Protein AF-A0A847I522-F1 (afdb_monomer)

Solvent-accessible surface area (backbone atoms only — not comparable to full-atom values): 12426 Å² total; per-residue (Å²): 140,63,72,70,60,58,54,66,66,53,46,61,60,52,52,52,51,50,48,51,52,51,49,50,51,49,51,54,49,50,62,72,63,48,78,78,74,73,73,55,70,65,57,54,51,41,52,52,43,41,48,53,54,39,49,51,43,52,59,44,7,76,75,46,86,14,32,59,69,88,35,74,63,43,40,29,43,70,70,70,37,66,42,71,66,35,31,52,77,90,51,71,62,50,41,77,72,26,76,43,61,97,47,20,39,44,58,38,57,72,44,58,58,73,60,19,47,53,35,37,52,49,39,36,69,66,51,62,82,52,48,37,28,43,40,53,65,21,32,30,40,43,38,55,95,44,45,42,75,76,43,61,49,80,44,56,36,31,31,41,38,59,49,51,92,61,44,69,82,78,58,63,32,37,37,20,23,45,66,69,50,75,48,78,35,51,62,87,40,54,69,58,54,46,53,55,48,32,52,56,26,51,79,67,75,39,78,71,76,74,67,63,68,72,44,34,73,95,44,50,39,58,50,80,131

Secondary structure (DSSP, 8-state):
--HHHHHHHHHHHHHHHHHHHHHHHHHHHHHHHS------HHHHHHHHHHHHHHHHHHHHHHHTTTPPPSSTTHHHHTTSS-GGGGS-TT-S--GGGSEETTEEHHHHHTS-HHHHHHHHHHHHHTSPTTEEEEEETTEEE--TT--TTTS-TT-EEEEE---TTTS-S-SPEEEEETTS-EEEE-TT-HHHHHHHHHHHHHHTTPPPP--GGG--SSS-EE---

Sequence (225 aa):
HGGRAALAVVLPPLLALSGLVGGYVYLFVAVLRAPSTAASPIFVARQVQTATVLHAVLDYAARHTGQGPLHASELVASGRLPAGHFALSKSATSTAAVPVSGTTLDALEALPYEEAQAVVAAAAAALPEGTVAHRVGDFVFVYHGADISAAAGGIWVVVAAPDALADPASQALFAGHADGSITRIDPGGLAAALTEQNALRAESGLPPLSDPTTVTHERPAVCLP

Mean predicted aligned error: 10.03 Å

Structure (mmCIF, N/CA/C/O backbone):
data_AF-A0A847I522-F1
#
_entry.id   AF-A0A847I522-F1
#
loop_
_atom_site.group_PDB
_atom_site.id
_atom_site.type_symbol
_atom_site.label_atom_id
_atom_site.label_alt_id
_atom_site.label_comp_id
_atom_site.label_asym_id
_atom_site.label_entity_id
_atom_site.label_seq_id
_atom_site.pdbx_PDB_ins_code
_atom_site.Cartn_x
_atom_site.Cartn_y
_atom_site.Cartn_z
_atom_site.occupancy
_atom_site.B_iso_or_equiv
_atom_site.auth_seq_id
_atom_site.auth_comp_id
_atom_site.auth_asym_id
_atom_site.auth_atom_id
_atom_site.pdbx_PDB_model_num
ATOM 1 N N . HIS A 1 1 ? 67.534 -26.266 -39.762 1.00 50.97 1 HIS A N 1
ATOM 2 C CA . HIS A 1 1 ? 66.781 -24.990 -39.745 1.00 50.97 1 HIS A CA 1
ATOM 3 C C . HIS A 1 1 ? 65.334 -25.121 -39.213 1.00 50.97 1 HIS A C 1
ATOM 5 O O . HIS A 1 1 ? 64.468 -24.389 -39.665 1.00 50.97 1 HIS A O 1
ATOM 11 N N . GLY A 1 2 ? 65.045 -25.989 -38.224 1.00 51.56 2 GLY A N 1
ATOM 12 C CA . GLY A 1 2 ? 63.662 -26.242 -37.755 1.00 51.56 2 GLY A CA 1
ATOM 13 C C . GLY A 1 2 ? 63.223 -25.521 -36.466 1.00 51.56 2 GLY A C 1
ATOM 14 O O . GLY A 1 2 ? 62.033 -25.324 -36.253 1.00 51.56 2 GLY A O 1
ATOM 15 N N . GLY A 1 3 ? 64.157 -25.074 -35.616 1.00 45.00 3 GLY A N 1
ATOM 16 C CA . GLY A 1 3 ? 63.824 -24.529 -34.286 1.00 45.00 3 GLY A CA 1
ATOM 17 C C . GLY A 1 3 ? 63.193 -23.129 -34.281 1.00 45.00 3 GLY A C 1
ATOM 18 O O . GLY A 1 3 ? 62.435 -22.802 -33.376 1.00 45.00 3 GLY A O 1
ATOM 19 N N . ARG A 1 4 ? 63.451 -22.305 -35.309 1.00 49.50 4 ARG A N 1
ATOM 20 C CA . ARG A 1 4 ? 62.888 -20.940 -35.412 1.00 49.50 4 ARG A CA 1
ATOM 21 C C . ARG A 1 4 ? 61.440 -20.936 -35.916 1.00 49.50 4 ARG A C 1
ATOM 23 O O . ARG A 1 4 ? 60.685 -20.042 -35.558 1.00 49.50 4 ARG A O 1
ATOM 30 N N . ALA A 1 5 ? 61.050 -21.946 -36.697 1.00 49.06 5 ALA A N 1
ATOM 31 C CA . ALA A 1 5 ? 59.684 -22.096 -37.200 1.00 49.06 5 ALA A CA 1
ATOM 32 C C . ALA A 1 5 ? 58.729 -22.633 -36.119 1.00 49.06 5 ALA A C 1
ATOM 34 O O . ALA A 1 5 ? 57.609 -22.150 -36.002 1.00 49.06 5 ALA A O 1
ATOM 35 N N . ALA A 1 6 ? 59.189 -23.558 -35.266 1.00 51.16 6 ALA A N 1
ATOM 36 C CA . ALA A 1 6 ? 58.387 -24.080 -34.154 1.00 51.16 6 ALA A CA 1
ATOM 37 C C . ALA A 1 6 ? 58.061 -23.004 -33.098 1.00 51.16 6 ALA A C 1
ATOM 39 O O . ALA A 1 6 ? 56.949 -22.953 -32.578 1.00 51.16 6 ALA A O 1
ATOM 40 N N . LEU A 1 7 ? 59.004 -22.095 -32.826 1.00 48.84 7 LEU A N 1
ATOM 41 C CA . LEU A 1 7 ? 58.827 -21.021 -31.844 1.00 48.84 7 LEU A CA 1
ATOM 42 C C . LEU A 1 7 ? 57.826 -19.952 -32.317 1.00 48.84 7 LEU A C 1
ATOM 44 O O . LEU A 1 7 ? 57.078 -19.425 -31.504 1.00 48.84 7 LEU A O 1
ATOM 48 N N . ALA A 1 8 ? 57.750 -19.683 -33.626 1.00 53.50 8 ALA A N 1
ATOM 49 C CA . ALA A 1 8 ? 56.821 -18.706 -34.204 1.00 53.50 8 ALA A CA 1
ATOM 50 C C . ALA A 1 8 ? 55.355 -19.182 -34.234 1.00 53.50 8 ALA A C 1
ATOM 52 O O . ALA A 1 8 ? 54.450 -18.353 -34.250 1.00 53.50 8 ALA A O 1
ATOM 53 N N . VAL A 1 9 ? 55.113 -20.497 -34.221 1.00 56.31 9 VAL A N 1
ATOM 54 C CA . VAL A 1 9 ? 53.758 -21.081 -34.267 1.00 56.31 9 VAL A CA 1
ATOM 55 C C . VAL A 1 9 ? 53.156 -21.246 -32.868 1.00 56.31 9 VAL A C 1
ATOM 57 O O . VAL A 1 9 ? 51.944 -21.147 -32.704 1.00 56.31 9 VAL A O 1
ATOM 60 N N . VAL A 1 10 ? 53.989 -21.447 -31.842 1.00 53.34 10 VAL A N 1
ATOM 61 C CA . VAL A 1 10 ? 53.535 -21.698 -30.461 1.00 53.34 10 VAL A CA 1
ATOM 62 C C . VAL A 1 10 ? 53.406 -20.408 -29.637 1.00 53.34 10 VAL A C 1
ATOM 64 O O . VAL A 1 10 ? 52.579 -20.337 -28.727 1.00 53.34 10 VAL A O 1
ATOM 67 N N . LEU A 1 11 ? 54.162 -19.355 -29.970 1.00 53.19 11 LEU A N 1
ATOM 68 C CA . LEU A 1 11 ? 54.114 -18.077 -29.245 1.00 53.19 11 LEU A CA 1
ATOM 69 C C . LEU A 1 11 ? 52.754 -17.354 -29.340 1.00 53.19 11 LEU A C 1
ATOM 71 O O . LEU A 1 11 ? 52.250 -16.930 -28.300 1.00 53.19 11 LEU A O 1
ATOM 75 N N . PRO A 1 12 ? 52.125 -17.220 -30.529 1.00 57.12 12 PRO A N 1
ATOM 76 C CA . PRO A 1 12 ? 50.842 -16.530 -30.655 1.00 57.12 12 PRO A CA 1
ATOM 77 C C . PRO A 1 12 ? 49.700 -17.161 -29.832 1.00 57.12 12 PRO A C 1
ATOM 79 O O . PRO A 1 12 ? 49.026 -16.412 -29.121 1.00 57.12 12 PRO A O 1
ATOM 82 N N . PRO A 1 13 ? 49.479 -18.497 -29.833 1.00 56.78 13 PRO A N 1
ATOM 83 C CA . PRO A 1 13 ? 48.418 -19.094 -29.024 1.00 56.78 13 PRO A CA 1
ATOM 84 C C . PRO A 1 13 ? 48.707 -19.029 -27.518 1.00 56.78 13 PRO A C 1
ATOM 86 O O . PRO A 1 13 ? 47.774 -18.825 -26.748 1.00 56.78 13 PRO A O 1
ATOM 89 N N . LEU A 1 14 ? 49.970 -19.121 -27.076 1.00 58.66 14 LEU A N 1
ATOM 90 C CA . LEU A 1 14 ? 50.321 -18.964 -25.655 1.00 58.66 14 LEU A CA 1
ATOM 91 C C . LEU A 1 14 ? 50.100 -17.534 -25.149 1.00 58.66 14 LEU A C 1
ATOM 93 O O . LEU A 1 14 ? 49.617 -17.351 -24.032 1.00 58.66 14 LEU A O 1
ATOM 97 N N . LEU A 1 15 ? 50.406 -16.521 -25.963 1.00 61.34 15 LEU A N 1
ATOM 98 C CA . LEU A 1 15 ? 50.134 -15.121 -25.625 1.00 61.34 15 LEU A CA 1
ATOM 99 C C . LEU A 1 15 ? 48.628 -14.829 -25.604 1.00 61.34 15 LEU A C 1
ATOM 101 O O . LEU A 1 15 ? 48.161 -14.142 -24.699 1.00 61.34 15 LEU A O 1
ATOM 105 N N . ALA A 1 16 ? 47.860 -15.407 -26.532 1.00 60.69 16 ALA A N 1
ATOM 106 C CA . ALA A 1 16 ? 46.402 -15.306 -26.533 1.00 60.69 16 ALA A CA 1
ATOM 107 C C . ALA A 1 16 ? 45.777 -15.968 -25.291 1.00 60.69 16 ALA A C 1
ATOM 109 O O . ALA A 1 16 ? 44.917 -15.367 -24.648 1.00 60.69 16 ALA A O 1
ATOM 110 N N . LEU A 1 17 ? 46.250 -17.159 -24.900 1.00 61.94 17 LEU A N 1
ATOM 111 C CA . LEU A 1 17 ? 45.783 -17.854 -23.695 1.00 61.94 17 LEU A CA 1
ATOM 112 C C . LEU A 1 17 ? 46.140 -17.073 -22.420 1.00 61.94 17 LEU A C 1
ATOM 114 O O . LEU A 1 17 ? 45.309 -16.917 -21.530 1.00 61.94 17 LEU A O 1
ATOM 118 N N . SER A 1 18 ? 47.360 -16.534 -22.356 1.00 63.28 18 SER A N 1
ATOM 119 C CA . SER A 1 18 ? 47.832 -15.714 -21.231 1.00 63.28 18 SER A CA 1
ATOM 120 C C . SER A 1 18 ? 47.050 -14.404 -21.113 1.00 63.28 18 SER A C 1
ATOM 122 O O . SER A 1 18 ? 46.736 -13.975 -20.005 1.00 63.28 18 SER A O 1
ATOM 124 N N . GLY A 1 19 ? 46.684 -13.792 -22.244 1.00 67.00 19 GLY A N 1
ATOM 125 C CA . GLY A 1 19 ? 45.823 -12.611 -22.294 1.00 67.00 19 GLY A CA 1
ATOM 126 C C . GLY A 1 19 ? 44.390 -12.902 -21.845 1.00 67.00 19 GLY A C 1
ATOM 127 O O . GLY A 1 19 ? 43.815 -12.112 -21.102 1.00 67.00 19 GLY A O 1
ATOM 128 N N . LEU A 1 20 ? 43.837 -14.060 -22.216 1.00 68.81 20 LEU A N 1
ATOM 129 C CA . LEU A 1 20 ? 42.515 -14.514 -21.770 1.00 68.81 20 LEU A CA 1
ATOM 130 C C . LEU A 1 20 ? 42.480 -14.776 -20.261 1.00 68.81 20 LEU A C 1
ATOM 132 O O . LEU A 1 20 ? 41.573 -14.309 -19.576 1.00 68.81 20 LEU A O 1
ATOM 136 N N . VAL A 1 21 ? 43.492 -15.465 -19.731 1.00 70.94 21 VAL A N 1
ATOM 137 C CA . VAL A 1 21 ? 43.610 -15.736 -18.291 1.00 70.94 21 VAL A CA 1
ATOM 138 C C . VAL A 1 21 ? 43.865 -14.443 -17.516 1.00 70.94 21 VAL A C 1
ATOM 140 O O . VAL A 1 21 ? 43.201 -14.194 -16.515 1.00 70.94 21 VAL A O 1
ATOM 143 N N . GLY A 1 22 ? 44.769 -13.584 -17.993 1.00 68.88 22 GLY A N 1
ATOM 144 C CA . GLY A 1 22 ? 45.046 -12.285 -17.377 1.00 68.88 22 GLY A CA 1
ATOM 145 C C . GLY A 1 22 ? 43.830 -11.357 -17.388 1.00 68.88 22 GLY A C 1
ATOM 146 O O . GLY A 1 22 ? 43.536 -10.725 -16.377 1.00 68.88 22 GLY A O 1
ATOM 147 N N . GLY A 1 23 ? 43.082 -11.331 -18.494 1.00 69.31 23 GLY A N 1
ATOM 148 C CA . GLY A 1 23 ? 41.830 -10.588 -18.623 1.00 69.31 23 GLY A CA 1
ATOM 149 C C . GLY A 1 23 ? 40.741 -11.116 -17.692 1.00 69.31 23 GLY A C 1
ATOM 150 O O . GLY A 1 23 ? 40.092 -10.326 -17.013 1.00 69.31 23 GLY A O 1
ATOM 151 N N . TYR A 1 24 ? 40.590 -12.438 -17.584 1.00 69.62 24 TYR A N 1
ATOM 152 C CA . TYR A 1 24 ? 39.634 -13.061 -16.666 1.00 69.62 24 TYR A CA 1
ATOM 153 C C . TYR A 1 24 ? 39.983 -12.788 -15.197 1.00 69.62 24 TYR A C 1
ATOM 155 O O . TYR A 1 24 ? 39.115 -12.397 -14.421 1.00 69.62 24 TYR A O 1
ATOM 163 N N . VAL A 1 25 ? 41.259 -12.916 -14.815 1.00 73.19 25 VAL A N 1
ATOM 164 C CA . VAL A 1 25 ? 41.735 -12.598 -13.459 1.00 73.19 25 VAL A CA 1
ATOM 165 C C . VAL A 1 25 ? 41.555 -11.113 -13.153 1.00 73.19 25 VAL A C 1
ATOM 167 O O . VAL A 1 25 ? 41.112 -10.771 -12.060 1.00 73.19 25 VAL A O 1
ATOM 170 N N . TYR A 1 26 ? 41.841 -10.224 -14.106 1.00 74.56 26 TYR A N 1
ATOM 171 C CA . TYR A 1 26 ? 41.609 -8.791 -13.943 1.00 74.56 26 TYR A CA 1
ATOM 172 C C . TYR A 1 26 ? 40.122 -8.475 -13.753 1.00 74.56 26 TYR A C 1
ATOM 174 O O . TYR A 1 26 ? 39.783 -7.743 -12.829 1.00 74.56 26 TYR A O 1
ATOM 182 N N . LEU A 1 27 ? 39.235 -9.060 -14.564 1.00 63.38 27 LEU A N 1
ATOM 183 C CA . LEU A 1 27 ? 37.790 -8.857 -14.455 1.00 63.38 27 LEU A CA 1
ATOM 184 C C . LEU A 1 27 ? 37.254 -9.395 -13.122 1.00 63.38 27 LEU A C 1
ATOM 186 O O . LEU A 1 27 ? 36.491 -8.720 -12.439 1.00 63.38 27 LEU A O 1
ATOM 190 N N . PHE A 1 28 ? 37.721 -10.571 -12.704 1.00 69.88 28 PHE A N 1
ATOM 191 C CA . PHE A 1 28 ? 37.368 -11.184 -11.426 1.00 69.88 28 PHE A CA 1
ATOM 192 C C . PHE A 1 28 ? 37.842 -10.341 -10.231 1.00 69.88 28 PHE A C 1
ATOM 194 O O . PHE A 1 28 ? 37.080 -10.079 -9.302 1.00 69.88 28 PHE A O 1
ATOM 201 N N . VAL A 1 29 ? 39.079 -9.838 -10.272 1.00 67.19 29 VAL A N 1
ATOM 202 C CA . VAL A 1 29 ? 39.619 -8.937 -9.245 1.00 67.19 29 VAL A CA 1
ATOM 203 C C . VAL A 1 29 ? 38.924 -7.573 -9.275 1.00 67.19 29 VAL A C 1
ATOM 205 O O . VAL A 1 29 ? 38.724 -6.990 -8.217 1.00 67.19 29 VAL A O 1
ATOM 208 N N . ALA A 1 30 ? 38.518 -7.063 -10.440 1.00 62.06 30 ALA A N 1
ATOM 209 C CA . ALA A 1 30 ? 37.758 -5.819 -10.561 1.00 62.06 30 ALA A CA 1
ATOM 210 C C . ALA A 1 30 ? 36.343 -5.948 -9.976 1.00 62.06 30 ALA A C 1
ATOM 212 O O . ALA A 1 30 ? 35.892 -5.031 -9.297 1.00 62.06 30 ALA A O 1
ATOM 213 N N . VAL A 1 31 ? 35.683 -7.100 -10.150 1.00 61.00 31 VAL A N 1
ATOM 214 C CA . VAL A 1 31 ? 34.393 -7.412 -9.509 1.00 61.00 31 VAL A CA 1
ATOM 215 C C . VAL A 1 31 ? 34.541 -7.527 -7.988 1.00 61.00 31 VAL A C 1
ATOM 217 O O . VAL A 1 31 ? 33.712 -6.999 -7.257 1.00 61.00 31 VAL A O 1
ATOM 220 N N . LEU A 1 32 ? 35.621 -8.137 -7.489 1.00 55.72 32 LEU A N 1
ATOM 221 C CA . LEU A 1 32 ? 35.890 -8.240 -6.045 1.00 55.72 32 LEU A CA 1
ATOM 222 C C . LEU A 1 32 ? 36.392 -6.935 -5.405 1.00 55.72 32 LEU A C 1
ATOM 224 O O . LEU A 1 32 ? 36.296 -6.767 -4.192 1.00 55.72 32 LEU A O 1
ATOM 228 N N . ARG A 1 33 ? 36.956 -6.022 -6.203 1.00 46.78 33 ARG A N 1
ATOM 229 C CA . ARG A 1 33 ? 37.391 -4.681 -5.780 1.00 46.78 33 ARG A CA 1
ATOM 230 C C . ARG A 1 33 ? 36.341 -3.607 -6.026 1.00 46.78 33 ARG A C 1
ATOM 232 O O . ARG A 1 33 ? 36.581 -2.459 -5.649 1.00 46.78 33 ARG A O 1
ATOM 239 N N . ALA A 1 34 ? 35.211 -3.950 -6.644 1.00 47.72 34 ALA A N 1
ATOM 240 C CA . ALA A 1 34 ? 34.072 -3.056 -6.695 1.00 47.72 34 ALA A CA 1
ATOM 241 C C . ALA A 1 34 ? 33.702 -2.736 -5.240 1.00 47.72 34 ALA A C 1
ATOM 243 O O . ALA A 1 34 ? 33.461 -3.665 -4.465 1.00 47.72 34 ALA A O 1
ATOM 244 N N . PRO A 1 35 ? 33.729 -1.459 -4.823 1.00 42.97 35 PRO A N 1
ATOM 245 C CA . PRO A 1 35 ? 33.322 -1.109 -3.479 1.00 42.97 35 PRO A CA 1
ATOM 246 C C . PRO A 1 35 ? 31.873 -1.560 -3.331 1.00 42.97 35 PRO A C 1
ATOM 248 O O . PRO A 1 35 ? 30.977 -1.010 -3.967 1.00 42.97 35 PRO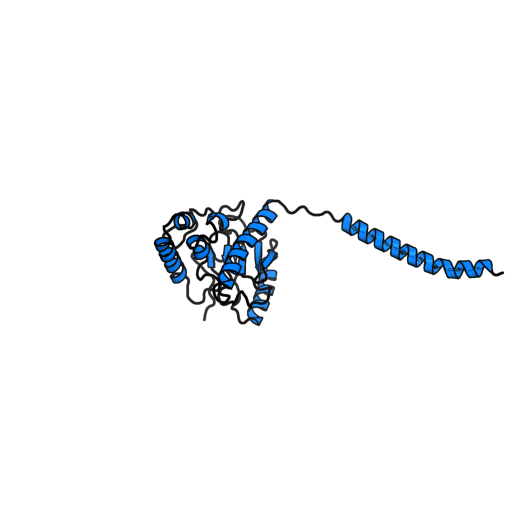 A O 1
ATOM 251 N N . SER A 1 36 ? 31.641 -2.583 -2.512 1.00 48.88 36 SER A N 1
ATOM 252 C CA . SER A 1 36 ? 30.313 -2.881 -2.005 1.00 48.88 36 SER A CA 1
ATOM 253 C C . SER A 1 36 ? 29.900 -1.648 -1.215 1.00 48.88 36 SER A C 1
ATOM 255 O O . SER A 1 36 ? 30.337 -1.460 -0.078 1.00 48.88 36 SER A O 1
ATOM 257 N N . THR A 1 37 ? 29.147 -0.749 -1.847 1.00 51.75 37 THR A N 1
ATOM 258 C CA . THR A 1 37 ? 28.532 0.384 -1.169 1.00 51.75 37 THR A CA 1
ATOM 259 C C . THR A 1 37 ? 27.618 -0.217 -0.120 1.00 51.75 37 THR A C 1
ATOM 261 O O . THR A 1 37 ? 26.534 -0.700 -0.446 1.00 51.75 37 THR A O 1
ATOM 264 N N . ALA A 1 38 ? 28.092 -0.280 1.125 1.00 55.72 38 ALA A N 1
ATOM 265 C CA . ALA A 1 38 ? 27.279 -0.722 2.238 1.00 55.72 38 ALA A CA 1
ATOM 266 C C . ALA A 1 38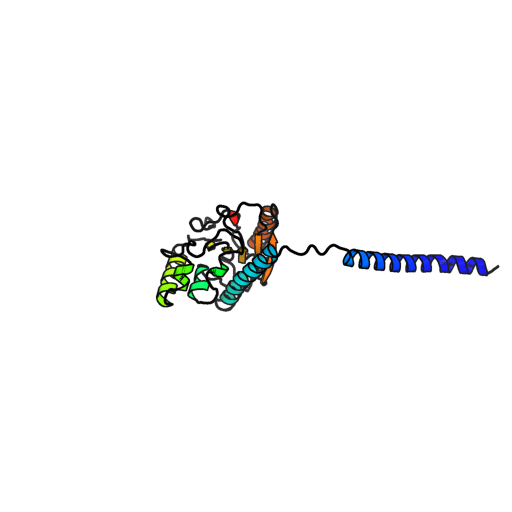 ? 26.018 0.145 2.230 1.00 55.72 38 ALA A C 1
ATOM 268 O O . ALA A 1 38 ? 26.100 1.371 2.355 1.00 55.72 38 ALA A O 1
ATOM 269 N N . ALA A 1 39 ? 24.864 -0.476 1.986 1.00 62.16 39 ALA A N 1
ATOM 270 C CA . ALA A 1 39 ? 23.604 0.242 1.998 1.00 62.16 39 ALA A CA 1
ATOM 271 C C . ALA A 1 39 ? 23.445 0.886 3.381 1.00 62.16 39 ALA A C 1
ATOM 273 O O . ALA A 1 39 ? 23.654 0.225 4.400 1.00 62.16 39 ALA A O 1
ATOM 274 N N . SER A 1 40 ? 23.111 2.182 3.424 1.00 73.81 40 SER A N 1
ATOM 275 C CA . SER A 1 40 ? 22.862 2.863 4.700 1.00 73.81 40 SER A CA 1
ATOM 276 C C . SER A 1 40 ? 21.836 2.058 5.512 1.00 73.81 40 SER A C 1
ATOM 278 O O . SER A 1 40 ? 20.820 1.651 4.936 1.00 73.81 40 SER A O 1
ATOM 280 N N . PRO A 1 41 ? 22.041 1.851 6.827 1.00 76.94 41 PRO A N 1
ATOM 281 C CA . PRO A 1 41 ? 21.114 1.099 7.675 1.00 76.94 41 PRO A CA 1
ATOM 282 C C . PRO A 1 41 ? 19.659 1.577 7.580 1.00 76.94 41 PRO A C 1
ATOM 284 O O . PRO A 1 41 ? 18.738 0.772 7.670 1.00 76.94 41 PRO A O 1
ATOM 287 N N . ILE A 1 42 ? 19.446 2.876 7.329 1.00 78.19 42 ILE A N 1
ATOM 288 C CA . ILE A 1 42 ? 18.111 3.461 7.129 1.00 78.19 42 ILE A CA 1
ATOM 289 C C . ILE A 1 42 ? 17.444 2.904 5.862 1.00 78.19 42 ILE A C 1
ATOM 291 O O . ILE A 1 42 ? 16.257 2.588 5.886 1.00 78.19 42 ILE A O 1
ATOM 295 N N . PHE A 1 43 ? 18.189 2.736 4.764 1.00 80.94 43 PHE A N 1
ATOM 296 C CA . PHE A 1 43 ? 17.641 2.176 3.525 1.00 80.94 43 PHE A CA 1
ATOM 297 C C . PHE A 1 43 ? 17.255 0.712 3.693 1.00 80.94 43 PHE A C 1
ATOM 299 O O . PHE A 1 43 ? 16.173 0.325 3.267 1.00 80.94 43 PHE A O 1
ATOM 306 N N . VAL A 1 44 ? 18.105 -0.076 4.356 1.00 85.31 44 VAL A N 1
ATOM 307 C CA . VA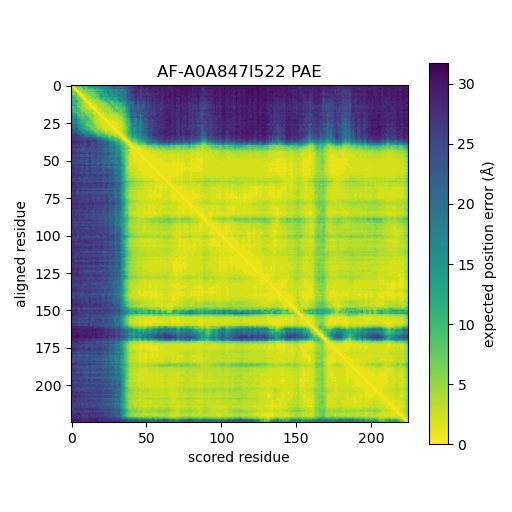L A 1 44 ? 17.804 -1.484 4.644 1.00 85.31 44 VAL A CA 1
ATOM 308 C C . VAL A 1 44 ? 16.557 -1.590 5.521 1.00 85.31 44 VAL A C 1
ATOM 310 O O . VAL A 1 44 ? 15.660 -2.366 5.207 1.00 85.31 44 VAL A O 1
ATOM 313 N N . ALA A 1 45 ? 16.450 -0.769 6.572 1.00 87.12 45 ALA A N 1
ATOM 314 C CA . ALA A 1 45 ? 15.283 -0.764 7.452 1.00 87.12 45 ALA A CA 1
ATOM 315 C C . ALA A 1 45 ? 13.984 -0.453 6.691 1.00 87.12 45 ALA A C 1
ATOM 317 O O . ALA A 1 45 ? 12.996 -1.168 6.842 1.00 87.12 45 ALA A O 1
ATOM 318 N N . ARG A 1 46 ? 13.994 0.566 5.825 1.00 89.94 46 ARG A N 1
ATOM 319 C CA . ARG A 1 46 ? 12.819 0.947 5.027 1.00 89.94 46 ARG A CA 1
ATOM 320 C C . ARG A 1 46 ? 12.468 -0.084 3.960 1.00 89.94 46 ARG A C 1
ATOM 322 O O . ARG A 1 46 ? 11.288 -0.362 3.758 1.00 89.94 46 ARG A O 1
ATOM 329 N N . GLN A 1 47 ? 13.463 -0.695 3.320 1.00 91.62 47 GLN A N 1
ATOM 330 C CA . GLN A 1 47 ? 13.244 -1.799 2.385 1.00 91.62 47 GLN A CA 1
ATOM 331 C C . GLN A 1 47 ? 12.583 -2.990 3.089 1.00 91.62 47 GLN A C 1
ATOM 333 O O . GLN A 1 47 ? 11.596 -3.521 2.587 1.00 91.62 47 GLN A O 1
ATOM 338 N N . VAL A 1 48 ? 13.080 -3.373 4.272 1.00 93.50 48 VAL A N 1
ATOM 339 C CA . VAL A 1 48 ? 12.498 -4.450 5.086 1.00 93.50 48 VAL A CA 1
ATOM 340 C C . VAL A 1 48 ? 11.068 -4.110 5.497 1.00 93.50 48 VAL A C 1
ATOM 342 O O . VAL A 1 48 ? 10.188 -4.943 5.323 1.00 93.50 48 VAL A O 1
ATOM 345 N N . GLN A 1 49 ? 10.802 -2.891 5.974 1.00 94.62 49 GLN A N 1
ATOM 346 C CA . GLN A 1 49 ? 9.437 -2.476 6.316 1.00 94.62 49 GLN A CA 1
ATOM 347 C C . GLN A 1 49 ? 8.503 -2.511 5.101 1.00 94.62 49 GLN A C 1
ATOM 349 O O . GLN A 1 49 ? 7.383 -2.999 5.214 1.00 94.62 49 GLN A O 1
ATOM 354 N N . THR A 1 50 ? 8.972 -2.063 3.932 1.00 96.62 50 THR A N 1
ATOM 355 C CA . THR A 1 50 ? 8.197 -2.143 2.682 1.00 96.62 50 THR A CA 1
ATOM 356 C C . THR A 1 50 ? 7.890 -3.590 2.320 1.00 96.62 50 THR A C 1
ATOM 358 O O . THR A 1 50 ? 6.751 -3.896 1.983 1.00 96.62 50 THR A O 1
ATOM 361 N N . ALA A 1 51 ? 8.862 -4.495 2.465 1.00 97.00 51 ALA A N 1
ATOM 362 C CA . ALA A 1 51 ? 8.647 -5.926 2.275 1.00 97.00 51 ALA A CA 1
ATOM 363 C C . ALA A 1 51 ? 7.637 -6.502 3.279 1.00 97.00 51 ALA A C 1
ATOM 365 O O . ALA A 1 51 ? 6.797 -7.307 2.895 1.00 97.00 51 ALA A O 1
ATOM 366 N N . THR A 1 52 ? 7.664 -6.076 4.546 1.00 97.88 52 THR A N 1
ATOM 367 C CA . THR A 1 52 ? 6.680 -6.507 5.550 1.00 97.88 52 THR A CA 1
ATOM 368 C C . THR A 1 52 ? 5.261 -6.083 5.166 1.00 97.88 52 THR A C 1
ATOM 370 O O . THR A 1 52 ? 4.354 -6.914 5.186 1.00 97.88 52 THR A O 1
ATOM 373 N N . VAL A 1 53 ? 5.066 -4.816 4.784 1.00 98.25 53 VAL A N 1
ATOM 374 C CA . VAL A 1 53 ? 3.755 -4.304 4.349 1.00 98.25 53 VAL A CA 1
ATOM 375 C C . VAL A 1 53 ? 3.299 -5.011 3.071 1.00 98.25 53 VAL A C 1
ATOM 377 O O . VAL A 1 53 ? 2.158 -5.462 2.997 1.00 98.25 53 VAL A O 1
ATOM 380 N N . LEU A 1 54 ? 4.194 -5.165 2.089 1.00 98.19 54 LEU A N 1
ATOM 381 C CA . LEU A 1 54 ? 3.914 -5.881 0.847 1.00 98.19 54 LEU A CA 1
ATOM 382 C C . LEU A 1 54 ? 3.465 -7.317 1.127 1.00 98.19 54 LEU A C 1
ATOM 384 O O . LEU A 1 54 ? 2.402 -7.716 0.666 1.00 98.19 54 LEU A O 1
ATOM 388 N N . HIS A 1 55 ? 4.223 -8.080 1.917 1.00 97.62 55 HIS A N 1
ATOM 389 C CA . HIS A 1 55 ? 3.874 -9.463 2.238 1.00 97.62 55 HIS A CA 1
ATOM 390 C C . HIS A 1 55 ? 2.523 -9.581 2.946 1.00 97.62 55 HIS A C 1
ATOM 392 O O . HIS A 1 55 ? 1.788 -10.523 2.664 1.00 97.62 55 HIS A O 1
ATOM 398 N N . ALA A 1 56 ? 2.160 -8.633 3.816 1.00 98.12 56 ALA A N 1
ATOM 399 C CA . ALA A 1 56 ? 0.839 -8.625 4.442 1.00 98.12 56 ALA A CA 1
ATOM 400 C 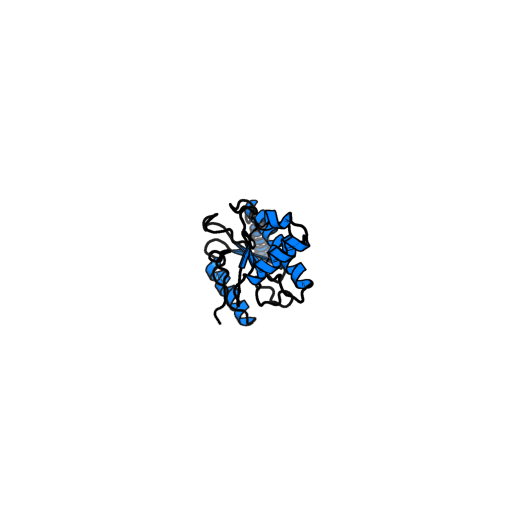C . ALA A 1 56 ? -0.288 -8.452 3.406 1.00 98.12 56 ALA A C 1
ATOM 402 O O . ALA A 1 56 ? -1.315 -9.123 3.504 1.00 98.12 56 ALA A O 1
ATOM 403 N N . VAL A 1 57 ? -0.083 -7.607 2.389 1.00 98.00 57 VAL A N 1
ATOM 404 C CA . VAL A 1 57 ? -1.031 -7.447 1.273 1.00 98.00 57 VAL A CA 1
ATOM 405 C C . VAL A 1 57 ? -1.073 -8.696 0.391 1.00 98.00 57 VAL A C 1
ATOM 407 O O . VAL A 1 57 ? -2.160 -9.147 0.044 1.00 98.00 57 VAL A O 1
ATOM 410 N N . LEU A 1 58 ? 0.077 -9.289 0.055 1.00 96.81 58 LEU A N 1
ATOM 411 C CA . LEU A 1 58 ? 0.136 -10.505 -0.766 1.00 96.81 58 LEU A CA 1
ATOM 412 C C . LEU A 1 58 ? -0.534 -11.699 -0.067 1.00 96.81 58 LEU A C 1
ATOM 414 O O . LEU A 1 58 ? -1.315 -12.421 -0.684 1.00 96.81 58 LEU A O 1
ATOM 418 N N . ASP A 1 59 ? -0.292 -11.881 1.234 1.00 96.06 59 ASP A N 1
ATOM 419 C CA . ASP A 1 59 ? -0.952 -12.916 2.038 1.00 96.06 59 ASP A CA 1
ATOM 420 C C . ASP A 1 59 ? -2.460 -12.663 2.187 1.00 96.06 59 ASP A C 1
ATOM 422 O O . ASP 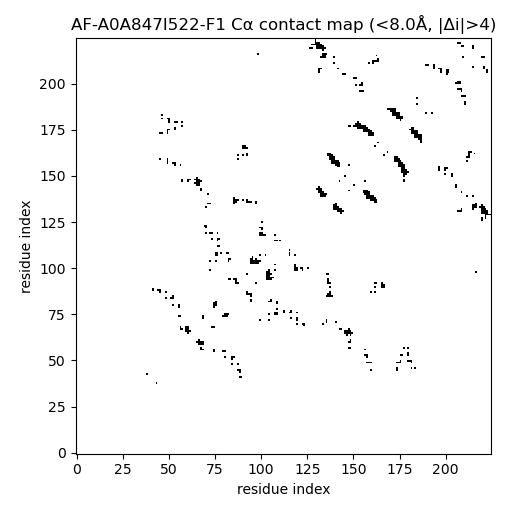A 1 59 ? -3.255 -13.608 2.199 1.00 96.06 59 ASP A O 1
ATOM 426 N N . TYR A 1 60 ? -2.880 -11.396 2.270 1.00 96.75 60 TYR A N 1
ATOM 427 C CA . TYR A 1 60 ? -4.295 -11.046 2.197 1.00 96.75 60 TYR A CA 1
ATOM 428 C C . TYR A 1 60 ? -4.877 -11.462 0.841 1.00 96.75 60 TYR A C 1
ATOM 430 O O . TYR A 1 60 ? -5.854 -12.210 0.810 1.00 96.75 60 TYR A O 1
ATOM 438 N N . ALA A 1 61 ? -4.248 -11.065 -0.265 1.00 96.25 61 ALA A N 1
ATOM 439 C CA . ALA A 1 61 ? -4.711 -11.352 -1.619 1.00 96.25 61 ALA A CA 1
ATOM 440 C C . ALA A 1 61 ? -4.844 -12.851 -1.904 1.00 96.25 61 ALA A C 1
ATOM 442 O O . ALA A 1 61 ? -5.861 -13.289 -2.445 1.00 96.25 61 ALA A O 1
ATOM 443 N N . ALA A 1 62 ? -3.887 -13.658 -1.441 1.00 94.62 62 ALA A N 1
ATOM 444 C CA . ALA A 1 62 ? -3.933 -15.114 -1.563 1.00 94.62 62 ALA A CA 1
ATOM 445 C C . ALA A 1 62 ? -5.188 -15.743 -0.921 1.00 94.62 62 ALA A C 1
ATOM 447 O O . ALA A 1 62 ? -5.613 -16.828 -1.316 1.00 94.62 62 ALA A O 1
ATOM 448 N N . ARG A 1 63 ? -5.801 -15.068 0.061 1.00 94.62 63 ARG A N 1
ATOM 449 C CA . ARG A 1 63 ? -7.017 -15.518 0.762 1.00 94.62 63 ARG A CA 1
ATOM 450 C C . ARG A 1 63 ? -8.296 -14.842 0.254 1.00 94.62 63 ARG A C 1
ATOM 452 O O . ARG A 1 63 ? -9.379 -15.258 0.651 1.00 94.62 63 ARG A O 1
ATOM 459 N N . HIS A 1 64 ? -8.175 -13.844 -0.623 1.00 95.50 64 HIS A N 1
ATOM 460 C CA . HIS A 1 64 ? -9.282 -13.026 -1.134 1.00 95.50 64 HIS A CA 1
ATOM 461 C C . HIS A 1 64 ? -9.278 -12.972 -2.665 1.00 95.50 64 HIS A C 1
ATOM 463 O O . HIS A 1 64 ? -9.472 -11.920 -3.270 1.00 95.50 64 HIS A O 1
ATOM 469 N N . THR A 1 65 ? -9.051 -14.122 -3.311 1.00 93.44 65 THR A N 1
ATOM 470 C CA . THR A 1 65 ? -9.129 -14.265 -4.780 1.00 93.44 65 THR A CA 1
ATOM 471 C C . THR A 1 65 ? -8.284 -13.231 -5.533 1.00 93.44 65 THR A C 1
ATOM 473 O O . THR A 1 65 ? -8.738 -12.631 -6.502 1.00 93.44 65 THR A O 1
ATOM 476 N N . GLY A 1 66 ? -7.076 -12.967 -5.033 1.00 93.25 66 GLY A N 1
ATOM 477 C CA . GLY A 1 66 ? -6.147 -12.012 -5.629 1.00 93.25 66 GLY A CA 1
ATOM 478 C C . GLY A 1 66 ? -6.408 -10.545 -5.292 1.00 93.25 66 GLY A C 1
ATOM 479 O O . GLY A 1 66 ? -5.611 -9.697 -5.674 1.00 93.25 66 GLY A O 1
ATOM 480 N N . GLN A 1 67 ? -7.464 -10.214 -4.548 1.00 94.81 67 GLN A N 1
ATOM 481 C CA . GLN A 1 67 ? -7.792 -8.830 -4.203 1.00 94.81 67 GLN A CA 1
ATOM 482 C C . GLN A 1 67 ? -7.068 -8.373 -2.935 1.00 94.81 67 GLN A C 1
ATOM 484 O O . GLN A 1 67 ? -7.029 -9.088 -1.936 1.00 94.81 67 GLN A O 1
ATOM 489 N N . GLY A 1 68 ? -6.515 -7.160 -2.957 1.00 95.50 68 GLY A N 1
ATOM 490 C CA . GLY A 1 68 ? -6.037 -6.494 -1.743 1.00 95.50 68 GLY A CA 1
ATOM 491 C C . GLY A 1 68 ? -7.197 -6.062 -0.831 1.00 95.50 68 GLY A C 1
ATOM 492 O O . GLY A 1 68 ? -8.353 -6.077 -1.262 1.00 95.50 68 GLY A O 1
ATOM 493 N N . PRO A 1 69 ? -6.916 -5.664 0.423 1.00 96.94 69 PRO A N 1
ATOM 494 C CA . PRO A 1 69 ? -7.948 -5.105 1.295 1.00 96.94 69 PRO A CA 1
ATOM 495 C C . PRO A 1 69 ? -8.523 -3.822 0.683 1.00 96.94 69 PRO A C 1
ATOM 497 O O . PRO A 1 69 ? -7.808 -3.073 0.021 1.00 96.94 69 PRO A O 1
ATOM 500 N N . LEU A 1 70 ? -9.803 -3.519 0.911 1.00 96.25 70 LEU A N 1
ATOM 501 C CA . LEU A 1 70 ? -10.389 -2.288 0.355 1.00 96.25 70 LEU A CA 1
ATOM 502 C C . LEU A 1 70 ? -9.742 -1.034 0.954 1.00 96.25 70 LEU A C 1
ATOM 504 O O . LEU A 1 70 ? -9.529 -0.044 0.258 1.00 96.25 70 LEU A O 1
ATOM 508 N N . HIS A 1 71 ? -9.387 -1.093 2.236 1.00 97.75 71 HIS A N 1
ATOM 509 C CA . HIS A 1 71 ? -8.609 -0.065 2.909 1.00 97.75 71 HIS A CA 1
ATOM 510 C C . HIS A 1 71 ? -7.509 -0.723 3.745 1.00 97.75 71 HIS A C 1
ATOM 512 O O . HIS A 1 71 ? -7.763 -1.655 4.506 1.00 97.75 71 HIS A O 1
ATOM 518 N N . ALA A 1 72 ? -6.271 -0.237 3.650 1.00 97.69 72 ALA A N 1
ATOM 519 C CA . ALA A 1 72 ? -5.122 -0.927 4.237 1.00 97.69 72 ALA A CA 1
ATOM 520 C C . ALA A 1 72 ? -5.125 -0.991 5.776 1.00 97.69 72 ALA A C 1
ATOM 522 O O . ALA A 1 72 ? -4.439 -1.836 6.352 1.00 97.69 72 ALA A O 1
ATOM 523 N N . SER A 1 73 ? -5.928 -0.162 6.452 1.00 97.75 73 SER A N 1
ATOM 524 C CA . SER A 1 73 ? -6.148 -0.278 7.904 1.00 97.75 73 SER A CA 1
ATOM 525 C C . SER A 1 73 ? -6.810 -1.602 8.314 1.00 97.75 73 SER A C 1
ATOM 527 O O . SER A 1 73 ? -6.708 -1.998 9.472 1.00 97.75 73 SER A O 1
ATOM 529 N N . GLU A 1 74 ? -7.412 -2.341 7.378 1.00 98.06 74 GLU A N 1
ATOM 530 C CA . GLU A 1 74 ? -7.898 -3.704 7.607 1.00 98.06 74 GLU A CA 1
ATOM 531 C C . GLU A 1 74 ? -6.780 -4.658 8.046 1.00 98.06 74 GLU A C 1
ATOM 533 O O . GLU A 1 74 ? -7.005 -5.558 8.859 1.00 98.06 74 GLU A O 1
ATOM 538 N N . LEU A 1 75 ? -5.549 -4.441 7.571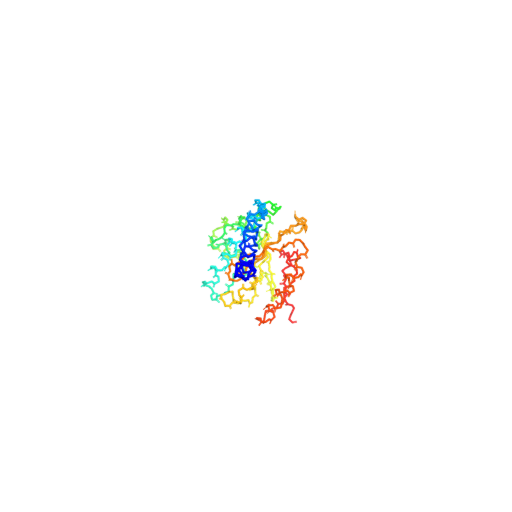 1.00 97.94 75 LEU A N 1
ATOM 539 C CA . LEU A 1 75 ? -4.390 -5.232 7.988 1.00 97.94 75 LEU A CA 1
ATOM 540 C C . LEU A 1 75 ? -4.094 -5.055 9.486 1.00 97.94 75 LEU A C 1
ATOM 542 O O . LEU A 1 75 ? -3.661 -6.009 10.131 1.00 97.94 75 LEU A O 1
ATOM 546 N N . VAL A 1 76 ? -4.391 -3.876 10.041 1.00 97.69 76 VAL A N 1
ATOM 547 C CA . VAL A 1 76 ? -4.284 -3.594 11.480 1.00 97.69 76 VAL A CA 1
ATOM 548 C C . VAL A 1 76 ? -5.451 -4.221 12.233 1.00 97.69 76 VAL A C 1
ATOM 550 O O . VAL A 1 76 ? -5.236 -5.019 13.139 1.00 97.69 76 VAL A O 1
ATOM 553 N N . ALA A 1 77 ? -6.690 -3.945 11.816 1.00 96.81 77 ALA A N 1
ATOM 554 C CA . ALA A 1 77 ? -7.888 -4.437 12.506 1.00 96.81 77 ALA A CA 1
ATOM 555 C C . ALA A 1 77 ? -8.013 -5.972 12.523 1.00 96.81 77 ALA A C 1
ATOM 557 O O . ALA A 1 77 ? -8.663 -6.541 13.397 1.00 96.81 77 ALA A O 1
ATOM 558 N N . SER A 1 78 ? -7.409 -6.657 11.549 1.00 93.56 78 SER A N 1
ATOM 559 C CA . SER A 1 78 ? -7.352 -8.123 11.494 1.00 93.56 78 SER A CA 1
ATOM 560 C C . SER A 1 78 ? -6.166 -8.729 12.257 1.00 93.56 78 SER A C 1
ATOM 562 O O . SER A 1 78 ? -5.999 -9.948 12.243 1.00 93.56 78 SER A O 1
ATOM 564 N N . GLY A 1 79 ? -5.326 -7.907 12.897 1.00 92.69 79 GLY A N 1
ATOM 565 C CA . GLY A 1 79 ? -4.130 -8.347 13.619 1.00 92.69 79 GLY A CA 1
ATOM 566 C C . GLY A 1 79 ? -3.025 -8.912 12.720 1.00 92.69 79 GLY A C 1
ATOM 567 O O . GLY A 1 79 ? -2.115 -9.579 13.209 1.00 92.69 79 GLY A O 1
ATOM 568 N N . ARG A 1 80 ? -3.096 -8.685 11.401 1.00 94.12 80 ARG A N 1
ATOM 569 C CA . ARG A 1 80 ? -2.102 -9.176 10.430 1.00 94.12 80 ARG A CA 1
ATOM 570 C C . ARG A 1 80 ? -0.843 -8.325 10.408 1.00 94.12 80 ARG A C 1
ATOM 572 O O . ARG A 1 80 ? 0.231 -8.838 10.104 1.00 94.12 80 ARG A O 1
ATOM 579 N N . LEU A 1 81 ? -0.986 -7.034 10.685 1.00 96.50 81 LEU A N 1
ATOM 580 C CA . LEU A 1 81 ? 0.103 -6.078 10.647 1.00 96.50 81 LEU A CA 1
ATOM 581 C C . LEU A 1 81 ? -0.086 -5.010 11.736 1.00 96.50 81 LEU A C 1
ATOM 583 O O . LEU A 1 81 ? -1.044 -4.248 11.649 1.00 96.50 81 LEU A O 1
ATOM 587 N N . PRO A 1 82 ? 0.818 -4.916 12.726 1.00 96.81 82 PRO A N 1
ATOM 588 C CA . PRO A 1 82 ? 0.778 -3.854 13.735 1.00 96.81 82 PRO A CA 1
ATOM 589 C C . PRO A 1 82 ? 0.811 -2.447 13.124 1.00 96.81 82 PRO A C 1
ATOM 591 O O . PRO A 1 82 ? 1.490 -2.229 12.111 1.00 96.81 82 PRO A O 1
ATOM 594 N N . ALA A 1 83 ? 0.163 -1.466 13.763 1.00 96.50 83 ALA A N 1
ATOM 595 C CA . ALA A 1 83 ? 0.065 -0.095 13.252 1.00 96.50 83 ALA A CA 1
ATOM 596 C C . ALA A 1 83 ? 1.445 0.535 13.018 1.00 96.50 83 ALA A C 1
ATOM 598 O O . ALA A 1 83 ? 1.653 1.252 12.036 1.00 96.50 83 ALA A O 1
ATOM 599 N N . GLY A 1 84 ? 2.422 0.207 13.871 1.00 94.75 84 GLY A N 1
ATOM 600 C CA . GLY A 1 84 ? 3.802 0.692 13.778 1.00 94.75 84 GLY A CA 1
ATOM 601 C C . GLY A 1 84 ? 4.495 0.410 12.439 1.00 94.75 84 GLY A C 1
ATOM 602 O O . GLY A 1 84 ? 5.429 1.122 12.079 1.00 94.75 84 GLY A O 1
ATOM 603 N N . HIS A 1 85 ? 4.035 -0.574 11.659 1.00 95.56 85 HIS A N 1
ATOM 604 C CA . HIS A 1 85 ? 4.599 -0.854 10.335 1.00 95.56 85 HIS A CA 1
ATOM 605 C C . HIS A 1 85 ? 4.196 0.152 9.256 1.00 95.56 85 HIS A C 1
ATOM 607 O O . HIS A 1 85 ? 4.840 0.176 8.211 1.00 95.56 85 HIS A O 1
ATOM 613 N N . PHE A 1 86 ? 3.192 0.996 9.502 1.00 95.25 86 PHE A N 1
ATOM 614 C CA . PHE A 1 86 ? 2.773 2.052 8.576 1.00 95.25 86 PHE A CA 1
ATOM 615 C C . PHE A 1 86 ? 3.551 3.364 8.764 1.00 95.25 86 PHE A C 1
ATOM 617 O O . PHE A 1 86 ? 3.373 4.292 7.976 1.00 95.25 86 PHE A O 1
ATOM 624 N N . ALA A 1 87 ? 4.424 3.441 9.772 1.00 93.19 87 ALA A N 1
ATOM 625 C CA . ALA A 1 87 ? 5.382 4.526 9.958 1.00 93.19 87 ALA A CA 1
ATOM 626 C C . ALA A 1 87 ? 6.798 4.026 9.621 1.00 93.19 87 ALA A C 1
ATOM 628 O O . ALA A 1 87 ? 7.361 3.146 10.283 1.00 93.19 87 ALA A O 1
ATOM 629 N N . LEU A 1 88 ? 7.385 4.564 8.555 1.00 90.81 88 LEU A N 1
ATOM 630 C CA . LEU A 1 88 ? 8.735 4.222 8.127 1.00 90.81 88 LEU A CA 1
ATOM 631 C C . LEU A 1 88 ? 9.763 4.635 9.180 1.00 90.81 88 LEU A C 1
ATOM 633 O O . LEU A 1 88 ? 9.662 5.656 9.856 1.00 90.81 88 LEU A O 1
ATOM 637 N N . SER A 1 89 ? 10.830 3.850 9.280 1.00 84.50 89 SER A N 1
ATOM 638 C CA . SER A 1 89 ? 11.941 4.163 10.165 1.00 84.50 89 SER A CA 1
ATOM 639 C C . SER A 1 89 ? 12.511 5.541 9.828 1.00 84.50 89 SER A C 1
ATOM 641 O O . SER A 1 89 ? 12.872 5.821 8.675 1.00 84.50 89 SER A O 1
ATOM 643 N N . LYS A 1 90 ? 12.608 6.383 10.864 1.00 80.75 90 LYS A N 1
ATOM 644 C CA . LYS A 1 90 ? 13.093 7.768 10.787 1.00 80.75 90 LYS A CA 1
ATOM 645 C C . LYS A 1 90 ? 12.245 8.685 9.895 1.00 80.75 90 LYS A C 1
ATOM 647 O O . LYS A 1 90 ? 12.770 9.709 9.475 1.00 80.75 90 LYS A O 1
ATOM 652 N N . SER A 1 91 ? 10.990 8.343 9.600 1.00 85.25 91 SER A N 1
ATOM 653 C CA . SER A 1 91 ? 10.034 9.341 9.115 1.00 85.25 91 SER A CA 1
ATOM 654 C C . SER A 1 91 ? 9.496 10.168 10.288 1.00 85.25 91 SER A C 1
ATOM 656 O O . SER A 1 91 ? 9.662 9.808 11.458 1.00 85.25 91 SER A O 1
ATOM 658 N N . ALA A 1 92 ? 8.865 11.296 9.974 1.00 85.38 92 ALA A N 1
ATOM 659 C CA . ALA A 1 92 ? 8.150 12.115 10.950 1.00 85.38 92 ALA A CA 1
ATOM 660 C C . ALA A 1 92 ? 6.706 11.627 11.202 1.00 85.38 92 ALA A C 1
ATOM 662 O O . ALA A 1 92 ? 5.981 12.224 11.999 1.00 85.38 92 ALA A O 1
ATOM 663 N N . THR A 1 93 ? 6.288 10.539 10.551 1.00 89.38 93 THR A N 1
ATOM 664 C CA . THR A 1 93 ? 4.947 9.972 10.694 1.00 89.38 93 THR A CA 1
ATOM 665 C C . THR A 1 93 ? 4.779 9.320 12.062 1.00 89.38 93 THR A C 1
ATOM 667 O O . THR A 1 93 ? 5.566 8.472 12.477 1.00 89.38 93 THR A O 1
ATOM 670 N N . SER A 1 94 ? 3.707 9.698 12.755 1.00 91.62 94 SER A N 1
ATOM 671 C CA . SER A 1 94 ? 3.269 9.078 14.006 1.00 91.62 94 SER A CA 1
ATOM 672 C C . SER A 1 94 ? 1.951 8.354 13.769 1.00 91.62 94 SER A C 1
ATOM 674 O O . SER A 1 94 ? 0.996 8.969 13.297 1.00 91.62 94 SER A O 1
ATOM 676 N N . THR A 1 95 ? 1.861 7.071 14.120 1.00 93.38 95 THR A N 1
ATOM 677 C CA . THR A 1 95 ? 0.632 6.263 13.974 1.00 93.38 95 THR A CA 1
ATOM 678 C C . THR A 1 95 ? -0.534 6.825 14.783 1.00 93.38 95 THR A C 1
ATOM 680 O O . THR A 1 95 ? -1.682 6.736 14.353 1.00 93.38 95 THR A O 1
ATOM 683 N N . ALA A 1 96 ? -0.238 7.494 15.900 1.00 95.44 96 ALA A N 1
ATOM 684 C CA . ALA A 1 96 ? -1.213 8.217 16.711 1.00 95.44 96 ALA A CA 1
ATOM 685 C C . ALA A 1 96 ? -1.765 9.480 16.022 1.00 95.44 96 ALA A C 1
ATOM 687 O O . ALA A 1 96 ? -2.717 10.070 16.517 1.00 95.44 96 ALA A O 1
ATOM 688 N N . ALA A 1 97 ? -1.181 9.900 14.898 1.00 92.69 97 ALA A N 1
ATOM 689 C CA . ALA A 1 97 ? -1.643 11.014 14.073 1.00 92.69 97 ALA A CA 1
ATOM 690 C C . ALA A 1 97 ? -2.128 10.572 12.681 1.00 92.69 97 ALA A C 1
ATOM 692 O O . ALA A 1 97 ? -2.597 11.413 11.922 1.00 92.69 97 ALA A O 1
ATOM 693 N N . VAL A 1 98 ? -2.032 9.281 12.330 1.00 93.56 98 VAL A N 1
ATOM 694 C CA . VAL A 1 98 ? -2.549 8.755 11.058 1.00 93.56 98 VAL A CA 1
ATOM 695 C C . VAL A 1 98 ? -4.053 8.521 11.206 1.00 93.56 98 VAL A C 1
ATOM 697 O O . VAL A 1 98 ? -4.432 7.603 11.936 1.00 93.56 98 VAL A O 1
ATOM 700 N N . PRO A 1 99 ? -4.917 9.312 10.548 1.00 94.56 99 PRO A N 1
ATOM 701 C CA . PRO A 1 99 ? -6.361 9.176 10.690 1.00 94.56 99 PRO A CA 1
ATOM 702 C C . PRO A 1 99 ? -6.888 7.894 10.035 1.00 94.56 99 PRO A C 1
ATOM 704 O O . PRO A 1 99 ? -6.434 7.481 8.967 1.00 94.56 99 PRO A O 1
ATOM 707 N N . VAL A 1 100 ? -7.889 7.286 10.673 1.00 95.88 100 VAL A N 1
ATOM 708 C CA . VAL A 1 100 ? -8.712 6.204 10.118 1.00 95.88 100 VAL A CA 1
ATOM 709 C C . VAL A 1 100 ? -10.144 6.415 10.602 1.00 95.88 100 VAL A C 1
ATOM 711 O O . VAL A 1 100 ? -10.436 6.158 11.762 1.00 95.88 100 VAL A O 1
ATOM 714 N N . SER A 1 101 ? -11.026 6.921 9.734 1.00 93.25 101 SER A N 1
ATOM 715 C CA . SER A 1 101 ? -12.471 7.105 9.979 1.00 93.25 101 SER A CA 1
ATOM 716 C C . SER A 1 101 ? -12.859 7.459 11.430 1.00 93.25 101 SER A C 1
ATOM 718 O O . SER A 1 101 ? -13.447 6.652 12.150 1.00 93.25 101 SER A O 1
ATOM 720 N N . GLY A 1 102 ? -12.542 8.680 11.868 1.00 92.06 102 GLY A N 1
ATOM 721 C CA . GLY A 1 102 ? -12.923 9.183 13.197 1.00 92.06 102 GLY A CA 1
ATOM 722 C C . GLY A 1 102 ? -12.028 8.725 14.357 1.00 92.06 102 GLY A C 1
ATOM 723 O O . GLY A 1 102 ? -12.232 9.173 15.481 1.00 92.06 102 GLY A O 1
ATOM 724 N N . THR A 1 103 ? -11.021 7.891 14.096 1.00 96.81 103 THR A N 1
ATOM 725 C CA . THR A 1 103 ? -9.968 7.513 15.049 1.00 96.81 103 THR A CA 1
ATOM 726 C C . THR A 1 103 ? -8.584 7.610 14.390 1.00 96.81 103 THR A C 1
ATOM 728 O O . THR A 1 103 ? -8.429 8.239 13.338 1.00 96.81 103 THR A O 1
ATOM 731 N N . THR A 1 104 ? -7.562 7.023 15.007 1.00 97.50 104 THR A N 1
ATOM 732 C CA . THR A 1 104 ? -6.186 6.958 14.499 1.00 97.50 104 THR A CA 1
ATOM 733 C C . THR A 1 104 ? -5.737 5.510 14.346 1.00 97.50 104 THR A C 1
ATOM 735 O O . THR A 1 104 ? -6.359 4.603 14.896 1.00 97.50 104 THR A O 1
ATOM 738 N N . LEU A 1 105 ? -4.663 5.267 13.595 1.00 96.38 105 LEU A N 1
ATOM 739 C CA . LEU A 1 105 ? -4.159 3.911 13.364 1.00 96.38 105 LEU A CA 1
ATOM 740 C C . LEU A 1 105 ? -3.721 3.222 14.668 1.00 96.38 105 LEU A C 1
ATOM 742 O O . LEU A 1 105 ? -3.972 2.035 14.846 1.00 96.38 105 LEU A O 1
ATOM 746 N N . ASP A 1 106 ? -3.114 3.983 15.581 1.00 96.62 106 ASP A N 1
ATOM 747 C CA . ASP A 1 106 ? -2.700 3.504 16.907 1.00 96.62 106 ASP A CA 1
ATOM 748 C C . ASP A 1 106 ? -3.910 3.148 17.785 1.00 96.62 106 ASP A C 1
ATOM 750 O O . ASP A 1 106 ? -3.975 2.079 18.385 1.00 96.62 106 ASP A O 1
ATOM 754 N N . ALA A 1 107 ? -4.928 4.014 17.797 1.00 97.44 107 ALA A N 1
ATOM 755 C CA . ALA A 1 107 ? -6.156 3.760 18.540 1.00 97.44 107 ALA A CA 1
ATOM 756 C C . ALA A 1 107 ? -6.966 2.598 17.942 1.00 97.44 107 ALA A C 1
ATOM 758 O O . ALA A 1 107 ? -7.551 1.829 18.697 1.00 97.44 107 ALA A O 1
ATOM 759 N N . LEU A 1 108 ? -6.970 2.438 16.613 1.00 98.12 108 LEU A N 1
ATOM 760 C CA . LEU A 1 108 ? -7.606 1.313 15.921 1.00 98.12 108 LEU A CA 1
ATOM 761 C C . LEU A 1 108 ? -7.041 -0.036 16.382 1.00 98.12 108 LEU A C 1
ATOM 763 O O . LEU A 1 108 ? -7.816 -0.963 16.596 1.00 98.12 108 LEU A O 1
ATOM 767 N N . GLU A 1 109 ? -5.720 -0.151 16.541 1.00 97.38 109 GLU A N 1
ATOM 768 C CA . GLU A 1 109 ? -5.066 -1.390 16.992 1.00 97.38 109 GLU A CA 1
ATOM 769 C C . GLU A 1 109 ? -5.503 -1.801 18.408 1.00 97.38 109 GLU A C 1
ATOM 771 O O . GLU A 1 109 ? -5.534 -2.988 18.731 1.00 97.38 109 GLU A O 1
ATOM 776 N N . ALA A 1 110 ? -5.883 -0.831 19.243 1.00 97.00 110 ALA A N 1
ATOM 777 C CA . ALA A 1 110 ? -6.337 -1.066 20.609 1.00 97.00 110 ALA A CA 1
ATOM 778 C C . ALA A 1 110 ? -7.840 -1.393 20.730 1.00 97.00 110 ALA A C 1
ATOM 780 O O . ALA A 1 110 ? -8.292 -1.746 21.824 1.00 97.00 110 ALA A O 1
ATOM 781 N N . LEU A 1 111 ? -8.627 -1.259 19.655 1.00 97.62 111 LEU A N 1
ATOM 782 C CA . LEU A 1 111 ? -10.070 -1.509 19.691 1.00 97.62 111 LEU A CA 1
ATOM 783 C C . LEU A 1 111 ? -10.402 -3.012 19.747 1.00 97.62 111 LEU A C 1
ATOM 785 O O . LEU A 1 111 ? -9.682 -3.839 19.180 1.00 97.62 111 LEU A O 1
ATOM 789 N N . PRO A 1 112 ? -11.541 -3.394 20.357 1.00 97.44 112 PRO A N 1
ATOM 790 C CA . PRO A 1 112 ? -12.115 -4.723 20.175 1.00 97.44 112 PRO A CA 1
ATOM 791 C C . PRO A 1 112 ? -12.379 -5.020 18.693 1.00 97.44 112 PRO A C 1
ATOM 793 O O . PRO A 1 112 ? -12.733 -4.125 17.928 1.00 97.44 112 PRO A O 1
ATOM 796 N N . TYR A 1 113 ? -12.271 -6.292 18.296 1.00 95.19 113 TYR A N 1
ATOM 797 C CA . TYR A 1 113 ? -12.362 -6.705 16.889 1.00 95.19 113 TYR A CA 1
ATOM 798 C C . TYR A 1 113 ? -13.607 -6.166 16.166 1.00 95.19 113 TYR A C 1
ATOM 800 O O . TYR A 1 113 ? -13.479 -5.605 15.083 1.00 95.19 1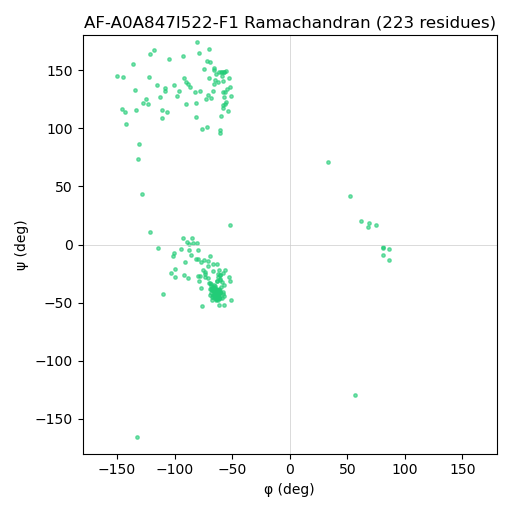13 TYR A O 1
ATOM 808 N N . GLU A 1 114 ? -14.800 -6.283 16.759 1.00 96.25 114 GLU A N 1
ATOM 809 C CA . GLU A 1 114 ? -16.045 -5.816 16.125 1.00 96.25 114 GLU A CA 1
ATOM 810 C C . GLU A 1 114 ? -16.046 -4.298 15.878 1.00 96.25 114 GLU A C 1
ATOM 812 O O . GLU A 1 114 ? -16.438 -3.842 14.803 1.00 96.25 114 GLU A O 1
ATOM 817 N N . GLU A 1 115 ? -15.543 -3.514 16.835 1.00 97.50 115 GLU A N 1
ATOM 818 C CA . GLU A 1 115 ? -15.418 -2.059 16.706 1.00 97.50 115 GLU A CA 1
ATOM 819 C C . GLU A 1 115 ? -14.358 -1.681 15.664 1.00 97.50 115 GLU A C 1
ATOM 821 O O . GLU A 1 115 ? -14.590 -0.808 14.826 1.00 97.50 115 GLU A O 1
ATOM 826 N N . ALA A 1 116 ? -13.221 -2.385 15.654 1.00 97.62 116 ALA A N 1
ATOM 827 C CA . ALA A 1 116 ? -12.167 -2.186 14.667 1.00 97.62 116 ALA A CA 1
ATOM 828 C C . ALA A 1 116 ? -12.666 -2.470 13.238 1.00 97.62 116 ALA A C 1
ATOM 830 O O . ALA A 1 116 ? -12.389 -1.695 12.321 1.00 97.62 116 ALA A O 1
ATOM 831 N N . GLN A 1 117 ? -13.452 -3.535 13.042 1.00 97.25 117 GLN A N 1
ATOM 832 C CA . GLN A 1 117 ? -14.056 -3.852 11.744 1.00 97.25 117 GLN A CA 1
ATOM 833 C C . GLN A 1 117 ? -15.057 -2.779 11.297 1.00 97.25 117 GLN A C 1
ATOM 835 O O . GLN A 1 117 ? -15.062 -2.410 10.123 1.00 97.25 117 GLN A O 1
ATOM 840 N N . ALA A 1 118 ? -15.858 -2.221 12.211 1.00 97.50 118 ALA A N 1
ATOM 841 C CA . ALA A 1 118 ? -16.776 -1.131 11.882 1.00 97.50 118 ALA A CA 1
ATOM 842 C C . ALA A 1 118 ? -16.029 0.137 11.426 1.00 97.50 118 ALA A C 1
ATOM 844 O O . ALA A 1 118 ? -16.417 0.765 10.439 1.00 97.50 118 ALA A O 1
ATOM 845 N N . VAL A 1 119 ? -14.922 0.483 12.094 1.00 98.00 119 VAL A N 1
ATOM 846 C CA . VAL A 1 119 ? -14.054 1.606 11.702 1.00 98.00 119 VAL A CA 1
ATOM 847 C C . VAL A 1 119 ? -13.432 1.376 10.323 1.00 98.00 119 VAL A C 1
ATOM 849 O O . VAL A 1 119 ? -13.421 2.285 9.493 1.00 98.00 119 VAL A O 1
ATOM 852 N N . VAL A 1 120 ? -12.928 0.169 10.050 1.00 97.62 120 VAL A N 1
ATOM 853 C CA . VAL A 1 120 ? -12.341 -0.174 8.744 1.00 97.62 120 VAL A CA 1
ATOM 854 C C . VAL A 1 120 ? -13.386 -0.144 7.636 1.00 97.62 120 VAL A C 1
ATOM 856 O O . VAL A 1 120 ? -13.118 0.420 6.578 1.00 97.62 120 VAL A O 1
ATOM 859 N N . ALA A 1 121 ? -14.579 -0.689 7.874 1.00 97.75 121 ALA A N 1
ATOM 860 C CA . ALA A 1 121 ? -15.671 -0.643 6.909 1.00 97.75 121 ALA A CA 1
ATOM 861 C C . ALA A 1 121 ? -16.067 0.805 6.582 1.00 97.75 121 ALA A C 1
ATOM 863 O O . ALA A 1 121 ? -16.268 1.139 5.415 1.00 97.75 121 ALA A O 1
ATOM 864 N N . ALA A 1 122 ? -16.110 1.684 7.588 1.00 97.75 122 ALA A N 1
ATOM 865 C CA . ALA A 1 122 ? -16.360 3.107 7.387 1.00 97.75 122 ALA A CA 1
ATOM 866 C C . ALA A 1 122 ? -15.224 3.795 6.604 1.00 97.75 122 ALA A C 1
ATOM 868 O O . ALA A 1 122 ? -15.498 4.575 5.694 1.00 97.75 122 ALA A O 1
ATOM 869 N N . ALA A 1 123 ? -13.960 3.465 6.890 1.00 97.31 123 ALA A N 1
ATOM 870 C CA . ALA A 1 123 ? -12.811 3.976 6.139 1.00 97.31 123 ALA A CA 1
ATOM 871 C C . ALA A 1 123 ? -12.822 3.517 4.670 1.00 97.31 123 ALA A C 1
ATOM 873 O O . ALA A 1 123 ? -12.560 4.316 3.776 1.00 97.31 123 ALA A O 1
ATOM 874 N N . ALA A 1 124 ? -13.172 2.255 4.411 1.00 97.06 124 ALA A N 1
ATOM 875 C CA . ALA A 1 124 ? -13.319 1.720 3.061 1.00 97.06 124 ALA A CA 1
ATOM 876 C C . ALA A 1 124 ? -14.482 2.383 2.308 1.00 97.06 124 ALA A C 1
ATOM 878 O O . ALA A 1 124 ? -14.318 2.766 1.155 1.00 97.06 124 ALA A O 1
ATOM 879 N N . ALA A 1 125 ? -15.631 2.581 2.962 1.00 96.50 125 ALA A N 1
ATOM 880 C CA . ALA A 1 125 ? -16.786 3.259 2.371 1.00 96.50 125 ALA A CA 1
ATOM 881 C C . ALA A 1 125 ? -16.540 4.753 2.089 1.00 96.50 125 ALA A C 1
ATOM 883 O O . ALA A 1 125 ? -17.222 5.338 1.250 1.00 96.50 125 ALA A O 1
ATOM 884 N N . ALA A 1 126 ? -15.584 5.374 2.785 1.00 95.75 126 ALA A N 1
ATOM 885 C CA . ALA A 1 126 ? -15.183 6.758 2.558 1.00 95.75 126 ALA A CA 1
ATOM 886 C C . ALA A 1 126 ? -14.230 6.930 1.362 1.00 95.75 126 ALA A C 1
ATOM 888 O O . ALA A 1 126 ? -14.011 8.064 0.927 1.00 95.75 126 ALA A O 1
ATOM 889 N N . LEU A 1 127 ? -13.659 5.845 0.823 1.00 95.94 127 LEU A N 1
ATOM 890 C CA . LEU A 1 127 ? -12.856 5.932 -0.393 1.00 95.94 127 LEU A CA 1
ATOM 891 C C . LEU A 1 127 ? -13.752 6.309 -1.583 1.00 95.94 127 LEU A C 1
ATOM 893 O O . LEU A 1 127 ? -14.796 5.683 -1.781 1.00 95.94 127 LEU A O 1
ATOM 897 N N . PRO A 1 128 ? -13.359 7.300 -2.401 1.00 95.25 128 PRO A N 1
ATOM 898 C CA . PRO A 1 128 ? -14.111 7.646 -3.597 1.00 95.25 128 PRO A CA 1
ATOM 899 C C . PRO A 1 128 ? -14.243 6.461 -4.561 1.00 95.25 128 PRO A C 1
ATOM 901 O O . PRO A 1 128 ? -13.331 5.637 -4.698 1.00 95.25 128 PRO A O 1
ATOM 904 N N . GLU A 1 129 ? -15.352 6.411 -5.295 1.00 92.88 129 GLU A N 1
ATOM 905 C CA . GLU A 1 129 ? -15.496 5.474 -6.408 1.00 92.88 129 GLU A CA 1
ATOM 906 C C . GLU A 1 129 ? -14.373 5.693 -7.438 1.00 92.88 129 GLU A C 1
ATOM 908 O O . GLU A 1 129 ? -13.947 6.822 -7.689 1.00 92.88 129 GLU A O 1
ATOM 913 N N . GLY A 1 130 ? -13.848 4.602 -8.002 1.00 93.19 130 GLY A N 1
ATOM 914 C CA . GLY A 1 130 ? -12.725 4.664 -8.941 1.00 93.19 130 GLY A CA 1
ATOM 915 C C . GLY A 1 130 ? -11.366 4.948 -8.291 1.00 93.19 130 GLY A C 1
ATOM 916 O O . GLY A 1 130 ? -10.429 5.317 -9.000 1.00 93.19 130 GLY A O 1
ATOM 917 N N . THR A 1 131 ? -11.222 4.786 -6.969 1.00 96.56 131 THR A N 1
ATOM 918 C CA . THR A 1 131 ? -9.920 4.894 -6.287 1.00 96.56 131 THR A CA 1
ATOM 919 C C . THR A 1 131 ? -8.898 3.943 -6.917 1.00 96.56 131 THR A C 1
ATOM 921 O O . THR A 1 131 ? -9.096 2.734 -6.952 1.00 96.56 131 THR A O 1
ATOM 924 N N . VAL A 1 132 ? -7.778 4.496 -7.384 1.00 96.50 132 VAL A N 1
ATOM 925 C CA . VAL A 1 132 ? -6.626 3.753 -7.924 1.00 96.50 132 VAL A CA 1
ATOM 926 C C . VAL A 1 132 ? -5.476 3.682 -6.928 1.00 96.50 132 VAL A C 1
ATOM 928 O O . VAL A 1 132 ? -4.667 2.757 -6.981 1.00 96.50 132 VAL A O 1
ATOM 931 N N . ALA A 1 133 ? -5.407 4.642 -6.001 1.00 97.00 133 ALA A N 1
ATOM 932 C CA . ALA A 1 133 ? -4.448 4.615 -4.911 1.00 97.00 133 ALA A CA 1
ATOM 933 C C . ALA A 1 133 ? -4.969 5.318 -3.658 1.00 97.00 133 ALA A C 1
ATOM 935 O O . ALA A 1 133 ? -5.625 6.353 -3.746 1.00 97.00 133 ALA A O 1
ATOM 936 N N . HIS A 1 134 ? -4.612 4.800 -2.485 1.00 97.06 134 HIS A N 1
ATOM 937 C CA . HIS A 1 134 ? -4.908 5.446 -1.205 1.00 97.06 134 HIS A CA 1
ATOM 938 C C . HIS A 1 134 ? -3.700 5.397 -0.270 1.00 97.06 134 HIS A C 1
ATOM 940 O O . HIS A 1 134 ? -2.836 4.528 -0.402 1.00 97.06 134 HIS A O 1
ATOM 946 N N . ARG A 1 135 ? -3.631 6.340 0.673 1.00 95.94 135 ARG A N 1
ATOM 947 C CA . ARG A 1 135 ? -2.525 6.461 1.627 1.00 95.94 135 ARG A CA 1
ATOM 948 C C . ARG A 1 135 ? -2.948 6.049 3.033 1.00 95.94 135 ARG A C 1
ATOM 950 O O . ARG A 1 135 ? -3.955 6.536 3.544 1.00 95.94 135 ARG A O 1
ATOM 957 N N . VAL A 1 136 ? -2.101 5.254 3.688 1.00 96.00 136 VAL A N 1
ATOM 958 C CA . VAL A 1 136 ? -2.142 5.010 5.137 1.00 96.00 136 VAL A CA 1
ATOM 959 C C . VAL A 1 136 ? -0.722 5.145 5.684 1.00 96.00 136 VAL A C 1
ATOM 961 O O . VAL A 1 136 ? 0.173 4.391 5.303 1.00 96.00 136 VAL A O 1
ATOM 964 N N . GLY A 1 137 ? -0.510 6.136 6.553 1.00 94.19 137 GLY A N 1
ATOM 965 C CA . GLY A 1 137 ? 0.821 6.506 7.035 1.00 94.19 137 GLY A CA 1
ATOM 966 C C . GLY A 1 137 ? 1.773 6.857 5.887 1.00 94.19 137 GLY A C 1
ATOM 967 O O . GLY A 1 137 ? 1.440 7.631 4.985 1.00 94.19 137 GLY A O 1
ATOM 968 N N . ASP A 1 138 ? 2.951 6.243 5.902 1.00 94.44 138 ASP A N 1
ATOM 969 C CA . ASP A 1 138 ? 4.002 6.448 4.902 1.00 94.44 138 ASP A CA 1
ATOM 970 C C . ASP A 1 138 ? 3.848 5.586 3.642 1.00 94.44 138 ASP A C 1
ATOM 972 O O . ASP A 1 138 ? 4.726 5.586 2.778 1.00 94.44 138 ASP A O 1
ATOM 976 N N . PHE A 1 139 ? 2.750 4.841 3.520 1.00 96.69 139 PHE A N 1
ATOM 977 C CA . PHE A 1 139 ? 2.534 3.913 2.417 1.00 96.69 139 PHE A CA 1
ATOM 978 C C . PHE A 1 139 ? 1.360 4.339 1.549 1.00 96.69 139 PHE A C 1
ATOM 980 O O . PHE A 1 139 ? 0.291 4.708 2.039 1.00 96.69 139 PHE A O 1
ATOM 987 N N . VAL A 1 140 ? 1.566 4.239 0.240 1.00 97.00 140 VAL A N 1
ATOM 988 C CA . VAL A 1 140 ? 0.543 4.435 -0.783 1.00 97.00 140 VAL A CA 1
ATOM 989 C C . VAL A 1 140 ? 0.257 3.088 -1.424 1.00 97.00 140 VAL A C 1
ATOM 991 O O . VAL A 1 140 ? 1.126 2.484 -2.048 1.00 97.00 140 VAL A O 1
ATOM 994 N N . PHE A 1 141 ? -0.962 2.604 -1.251 1.00 98.19 141 PHE A N 1
ATOM 995 C CA . PHE A 1 141 ? -1.434 1.334 -1.783 1.00 98.19 141 PHE A CA 1
ATOM 996 C C . PHE A 1 141 ? -2.032 1.574 -3.164 1.00 98.19 141 PHE A C 1
ATOM 998 O O . PHE A 1 141 ? -2.965 2.364 -3.291 1.00 98.19 141 PHE A O 1
ATOM 1005 N N . VAL A 1 142 ? -1.476 0.916 -4.182 1.00 97.62 142 VAL A N 1
ATOM 1006 C CA . VAL A 1 142 ? -1.709 1.192 -5.615 1.00 97.62 142 VAL A CA 1
ATOM 1007 C C . VAL A 1 142 ? -2.257 -0.025 -6.382 1.00 97.62 142 VAL A C 1
ATOM 1009 O O . VAL A 1 142 ? -2.311 -0.031 -7.614 1.00 97.62 142 VAL A O 1
ATOM 1012 N N . TYR A 1 143 ? -2.659 -1.073 -5.659 1.00 95.94 143 TYR A N 1
ATOM 1013 C CA . TYR A 1 143 ? -3.159 -2.332 -6.222 1.00 95.94 143 TYR A CA 1
ATOM 1014 C C . TYR A 1 143 ? -4.621 -2.292 -6.680 1.00 95.94 143 TYR A C 1
ATOM 1016 O O . TYR A 1 143 ? -5.112 -3.287 -7.202 1.00 95.94 143 TYR A O 1
ATOM 1024 N N . HIS A 1 144 ? -5.348 -1.196 -6.450 1.00 95.56 144 HIS A N 1
ATOM 1025 C CA . HIS A 1 144 ? -6.787 -1.149 -6.717 1.00 95.56 144 HIS A CA 1
ATOM 1026 C C . HIS A 1 144 ? -7.113 -1.511 -8.172 1.00 95.56 144 HIS A C 1
ATOM 1028 O O . HIS A 1 144 ? -6.492 -1.003 -9.110 1.00 95.56 144 HIS A O 1
ATOM 1034 N N . GLY A 1 145 ? -8.081 -2.419 -8.333 1.00 91.06 145 GLY A N 1
ATOM 1035 C CA . GLY A 1 145 ? -8.503 -2.983 -9.618 1.00 91.06 145 GLY A CA 1
ATOM 1036 C C . GLY A 1 145 ? -7.629 -4.123 -10.156 1.00 91.06 145 GLY A C 1
ATOM 1037 O O . GLY A 1 145 ? -8.024 -4.761 -11.128 1.00 91.06 145 GLY A O 1
ATOM 1038 N N . ALA A 1 146 ? -6.472 -4.407 -9.549 1.00 92.12 146 ALA A N 1
ATOM 1039 C CA . ALA A 1 146 ? -5.605 -5.505 -9.961 1.00 92.12 146 ALA A CA 1
ATOM 1040 C C . ALA A 1 146 ? -5.971 -6.817 -9.254 1.00 92.12 146 ALA A C 1
ATOM 1042 O O . ALA A 1 146 ? -6.179 -6.848 -8.043 1.00 92.12 146 ALA A O 1
ATOM 1043 N N . ASP A 1 147 ? -5.957 -7.923 -9.999 1.00 92.81 147 ASP A N 1
ATOM 1044 C CA . ASP A 1 147 ? -5.765 -9.247 -9.406 1.00 92.81 147 ASP A CA 1
ATOM 1045 C C . ASP A 1 147 ? -4.277 -9.395 -9.075 1.00 92.81 147 ASP A C 1
ATOM 1047 O O . ASP A 1 147 ? -3.460 -9.661 -9.951 1.00 92.81 147 ASP A O 1
ATOM 1051 N N . ILE A 1 148 ? -3.912 -9.184 -7.814 1.00 93.12 148 ILE A N 1
ATOM 1052 C CA . ILE A 1 148 ? -2.526 -9.196 -7.338 1.00 93.12 148 ILE A CA 1
ATOM 1053 C C . ILE A 1 148 ? -1.883 -10.577 -7.528 1.00 93.12 148 ILE A C 1
ATOM 1055 O O . ILE A 1 148 ? -0.683 -10.661 -7.765 1.00 93.12 148 ILE A O 1
ATOM 1059 N N . SER A 1 149 ? -2.658 -11.663 -7.444 1.00 86.25 149 SER A N 1
ATOM 1060 C CA . SER A 1 149 ? -2.133 -13.029 -7.592 1.00 86.25 149 SER A CA 1
ATOM 1061 C C . SER A 1 149 ? -1.889 -13.419 -9.051 1.00 86.25 149 SER A C 1
ATOM 1063 O O . SER A 1 149 ? -1.036 -14.265 -9.315 1.00 86.25 149 SER A O 1
ATOM 1065 N N . ALA A 1 150 ? -2.624 -12.815 -9.987 1.00 83.88 150 ALA A N 1
ATOM 1066 C CA . ALA A 1 150 ? -2.462 -13.033 -11.425 1.00 83.88 150 ALA A CA 1
ATOM 1067 C C . ALA A 1 150 ? -1.692 -11.910 -12.141 1.00 83.88 150 ALA A C 1
ATOM 1069 O O . ALA A 1 150 ? -1.358 -12.053 -13.320 1.00 83.88 150 ALA A O 1
ATOM 1070 N N . ALA A 1 151 ? -1.429 -10.792 -11.462 1.00 79.44 151 ALA A N 1
ATOM 1071 C CA . ALA A 1 151 ? -0.754 -9.640 -12.034 1.00 79.44 151 ALA A CA 1
ATOM 1072 C C . ALA A 1 151 ? 0.635 -10.013 -12.558 1.00 79.44 151 ALA A C 1
ATOM 1074 O O . ALA A 1 151 ? 1.364 -10.816 -11.970 1.00 79.44 151 ALA A O 1
ATOM 1075 N N . ALA A 1 152 ? 1.027 -9.369 -13.659 1.00 74.19 152 ALA A N 1
ATOM 1076 C CA . ALA A 1 152 ? 2.406 -9.423 -14.111 1.00 74.19 152 ALA A CA 1
ATOM 1077 C C . ALA A 1 152 ? 3.323 -8.983 -12.961 1.00 74.19 152 ALA A C 1
ATOM 1079 O O . ALA A 1 152 ? 3.057 -7.969 -12.311 1.00 74.19 152 ALA A O 1
ATOM 1080 N N . GLY A 1 153 ? 4.404 -9.734 -12.724 1.00 75.50 153 GLY A N 1
ATOM 1081 C CA . GLY A 1 153 ? 5.249 -9.562 -11.538 1.00 75.50 153 GLY A CA 1
ATOM 1082 C C . GLY A 1 153 ? 5.744 -8.133 -11.319 1.00 75.50 153 GLY A C 1
ATOM 1083 O O . GLY A 1 153 ? 5.883 -7.719 -10.180 1.00 75.50 153 GLY A O 1
ATOM 1084 N N . GLY A 1 154 ? 5.896 -7.340 -12.387 1.00 85.12 154 GLY A N 1
ATOM 1085 C CA . GLY A 1 154 ? 6.317 -5.941 -12.314 1.00 85.12 154 GLY A CA 1
ATOM 1086 C C . GLY A 1 154 ? 5.290 -4.953 -11.744 1.00 85.12 154 GLY A C 1
ATOM 1087 O O . GLY A 1 154 ? 5.690 -3.846 -11.395 1.00 85.12 154 GLY A O 1
ATOM 1088 N N . ILE A 1 155 ? 4.005 -5.307 -11.604 1.00 94.19 155 ILE A N 1
ATOM 1089 C CA . ILE A 1 155 ? 2.972 -4.365 -11.146 1.00 94.19 155 ILE A CA 1
ATOM 1090 C C . ILE A 1 155 ? 3.182 -3.984 -9.676 1.00 94.19 155 ILE A C 1
ATOM 1092 O O . ILE A 1 155 ? 3.244 -4.842 -8.799 1.00 94.19 155 ILE A O 1
ATOM 1096 N N . TRP A 1 156 ? 3.245 -2.682 -9.395 1.00 97.56 156 TRP A N 1
ATOM 1097 C CA . TRP A 1 156 ? 3.298 -2.153 -8.037 1.00 97.56 156 TRP A CA 1
ATOM 1098 C C . TRP A 1 156 ? 2.003 -2.433 -7.276 1.00 97.56 156 TRP A C 1
ATOM 1100 O O . TRP A 1 156 ? 0.901 -2.235 -7.785 1.00 97.56 156 TRP A O 1
ATOM 1110 N N . VAL A 1 157 ? 2.170 -2.822 -6.017 1.00 97.94 157 VAL A N 1
ATOM 1111 C CA . VAL A 1 157 ? 1.111 -3.087 -5.039 1.00 97.94 157 VAL A CA 1
ATOM 1112 C C . VAL A 1 157 ? 1.113 -2.005 -3.962 1.00 97.94 157 VAL A C 1
ATOM 1114 O O . VAL A 1 157 ? 0.063 -1.486 -3.581 1.00 97.94 157 VAL A O 1
ATOM 1117 N N . VAL A 1 158 ? 2.299 -1.620 -3.493 1.00 98.00 158 VAL A N 1
ATOM 1118 C CA . VAL A 1 158 ? 2.482 -0.607 -2.451 1.00 98.00 158 VAL A CA 1
ATOM 1119 C C . VAL A 1 158 ? 3.745 0.203 -2.721 1.00 98.00 158 VAL A C 1
ATOM 1121 O O . VAL A 1 158 ? 4.740 -0.335 -3.195 1.00 98.00 158 VAL A O 1
ATOM 1124 N N . VAL A 1 159 ? 3.724 1.495 -2.409 1.00 97.50 159 VAL A N 1
ATOM 1125 C CA . VAL A 1 159 ? 4.891 2.376 -2.478 1.00 97.50 159 VAL A CA 1
ATOM 1126 C C . VAL A 1 159 ? 5.120 2.995 -1.106 1.00 97.50 159 VAL A C 1
ATOM 1128 O O . VAL A 1 159 ? 4.253 3.685 -0.574 1.00 97.50 159 VAL A O 1
ATOM 1131 N N . ALA A 1 160 ? 6.298 2.760 -0.537 1.00 95.19 160 ALA A N 1
ATOM 1132 C CA . ALA A 1 160 ? 6.801 3.493 0.613 1.00 95.19 160 ALA A CA 1
ATOM 1133 C C . ALA A 1 160 ? 7.187 4.902 0.156 1.00 95.19 160 ALA A C 1
ATOM 1135 O O . ALA A 1 160 ? 8.233 5.108 -0.465 1.00 95.19 160 ALA A O 1
ATOM 1136 N N . ALA A 1 161 ? 6.306 5.851 0.439 1.00 90.62 161 ALA A N 1
ATOM 1137 C CA . ALA A 1 161 ? 6.424 7.249 0.075 1.00 90.62 161 ALA A CA 1
ATOM 1138 C C . ALA A 1 161 ? 6.144 8.081 1.324 1.00 90.62 161 ALA A C 1
ATOM 1140 O O . ALA A 1 161 ? 4.984 8.440 1.521 1.00 90.62 161 ALA A O 1
ATOM 1141 N N . PRO A 1 162 ? 7.148 8.353 2.183 1.00 82.69 162 PRO A N 1
ATOM 1142 C CA . PRO A 1 162 ? 6.929 9.154 3.383 1.00 82.69 162 PRO A CA 1
ATOM 1143 C C . PRO A 1 162 ? 6.265 10.482 3.018 1.00 82.69 162 PRO A C 1
ATOM 1145 O O . PRO A 1 162 ? 6.511 11.020 1.935 1.00 82.69 162 PRO A O 1
ATOM 1148 N N . ASP A 1 163 ? 5.366 10.959 3.879 1.00 67.50 163 ASP A N 1
ATOM 1149 C CA . ASP A 1 163 ? 4.601 12.175 3.599 1.00 67.50 163 ASP A CA 1
ATOM 1150 C C . ASP A 1 163 ? 5.554 13.349 3.322 1.00 67.50 163 ASP A C 1
ATOM 1152 O O . ASP A 1 163 ? 6.368 13.718 4.170 1.00 67.50 163 ASP A O 1
ATOM 1156 N N . ALA A 1 164 ? 5.438 13.943 2.132 1.00 58.00 164 ALA A N 1
ATOM 1157 C CA . ALA A 1 164 ? 6.277 15.050 1.687 1.00 58.00 164 ALA A CA 1
ATOM 1158 C C . ALA A 1 164 ? 6.142 16.303 2.575 1.00 58.00 164 ALA A C 1
ATOM 1160 O O . ALA A 1 164 ? 7.047 17.138 2.592 1.00 58.00 164 ALA A O 1
ATOM 1161 N N . LEU A 1 165 ? 5.031 16.443 3.314 1.00 54.31 165 LEU A N 1
ATOM 1162 C CA . LEU A 1 165 ? 4.841 17.503 4.310 1.00 54.31 165 LEU A CA 1
ATOM 1163 C C . LEU A 1 165 ? 5.669 17.269 5.579 1.00 54.31 165 LEU A C 1
ATOM 1165 O O . LEU A 1 165 ? 6.028 18.228 6.263 1.00 54.31 165 LEU A O 1
ATOM 1169 N N . ALA A 1 166 ? 5.962 16.008 5.891 1.00 55.09 166 ALA A N 1
ATOM 1170 C CA . ALA A 1 166 ? 6.656 15.589 7.100 1.00 55.09 166 ALA A CA 1
ATOM 1171 C C . ALA A 1 166 ? 8.154 15.318 6.847 1.00 55.09 166 ALA A C 1
ATOM 1173 O O . ALA A 1 166 ? 8.970 15.498 7.751 1.00 55.09 166 ALA A O 1
ATOM 1174 N N . ASP A 1 167 ? 8.530 14.926 5.624 1.00 60.03 167 ASP A N 1
ATOM 1175 C CA . ASP A 1 167 ? 9.905 14.604 5.236 1.00 60.03 167 ASP A CA 1
ATOM 1176 C C . ASP A 1 167 ? 10.203 15.078 3.791 1.00 60.03 167 ASP A C 1
ATOM 1178 O O . ASP A 1 167 ? 9.595 14.583 2.838 1.00 60.03 167 ASP A O 1
ATOM 1182 N N . PRO A 1 168 ? 11.098 16.065 3.576 1.00 51.25 168 PRO A N 1
ATOM 1183 C CA . PRO A 1 168 ? 11.307 16.660 2.258 1.00 51.25 168 PRO A CA 1
ATOM 1184 C C . PRO A 1 168 ? 11.897 15.678 1.229 1.00 51.25 168 PRO A C 1
ATOM 1186 O O . PRO A 1 168 ? 12.705 14.809 1.556 1.00 51.25 168 PRO A O 1
ATOM 1189 N N . ALA A 1 169 ? 11.548 15.916 -0.045 1.00 53.62 169 ALA A N 1
ATOM 1190 C CA . ALA A 1 169 ? 11.701 15.115 -1.277 1.00 53.62 169 ALA A CA 1
ATOM 1191 C C . ALA A 1 169 ? 13.096 14.549 -1.664 1.00 53.62 169 ALA A C 1
ATOM 1193 O O . ALA A 1 169 ? 13.314 14.156 -2.808 1.00 53.62 169 ALA A O 1
ATOM 1194 N N . SER A 1 170 ? 14.065 14.495 -0.750 1.00 58.12 170 SER A N 1
ATOM 1195 C CA . SER A 1 170 ? 15.420 13.975 -0.995 1.00 58.12 170 SER A CA 1
ATOM 1196 C C . SER A 1 170 ? 15.570 12.470 -0.744 1.00 58.12 170 SER A C 1
ATOM 1198 O O . SER A 1 170 ? 16.670 11.928 -0.864 1.00 58.12 170 SER A O 1
ATOM 1200 N N . GLN A 1 171 ? 14.489 11.777 -0.385 1.00 73.44 171 GLN A N 1
ATOM 1201 C CA . GLN A 1 171 ? 14.549 10.384 0.039 1.00 73.44 171 GLN A CA 1
ATOM 1202 C C . GLN A 1 171 ? 14.149 9.421 -1.076 1.00 73.44 171 GLN A C 1
ATOM 1204 O O . GLN A 1 171 ? 13.183 9.644 -1.799 1.00 73.44 171 GLN A O 1
ATOM 1209 N N . ALA A 1 172 ? 14.908 8.331 -1.195 1.00 85.19 172 ALA A N 1
ATOM 1210 C CA . ALA A 1 172 ? 14.550 7.230 -2.076 1.00 85.19 172 ALA A CA 1
ATOM 1211 C C . ALA A 1 172 ? 13.224 6.599 -1.625 1.00 85.19 172 ALA A C 1
ATOM 1213 O O . ALA A 1 172 ? 13.004 6.404 -0.423 1.00 85.19 172 ALA A O 1
ATOM 1214 N N . LEU A 1 173 ? 12.382 6.256 -2.596 1.00 92.06 173 LEU A N 1
ATOM 1215 C CA . LEU A 1 173 ? 11.149 5.506 -2.385 1.00 92.06 173 LEU A CA 1
ATOM 1216 C C . LEU A 1 173 ? 11.413 4.010 -2.567 1.00 92.06 173 LEU A C 1
ATOM 1218 O O . LEU A 1 173 ? 12.410 3.609 -3.174 1.00 92.06 173 LEU A O 1
ATOM 1222 N N . PHE A 1 174 ? 10.503 3.180 -2.070 1.00 95.25 174 PHE A N 1
ATOM 1223 C CA . PHE A 1 174 ? 10.535 1.738 -2.311 1.00 95.25 174 PHE A CA 1
ATOM 1224 C C . PHE A 1 174 ? 9.181 1.284 -2.842 1.00 95.25 174 PHE A C 1
ATOM 1226 O O . PHE A 1 174 ? 8.165 1.486 -2.182 1.00 95.25 174 PHE A O 1
ATOM 1233 N N . ALA A 1 175 ? 9.166 0.682 -4.026 1.00 97.25 175 ALA A N 1
ATOM 1234 C CA . ALA A 1 175 ? 7.979 0.067 -4.603 1.00 97.25 175 ALA A CA 1
ATOM 1235 C C . ALA A 1 175 ? 8.007 -1.438 -4.334 1.00 97.25 175 ALA A C 1
ATOM 1237 O O . ALA A 1 175 ? 9.005 -2.104 -4.605 1.00 97.25 175 ALA A O 1
ATOM 1238 N N . GLY A 1 176 ? 6.918 -1.957 -3.779 1.00 97.75 176 GLY A N 1
ATOM 1239 C CA . GLY A 1 176 ? 6.663 -3.379 -3.649 1.00 97.75 176 GLY A CA 1
ATOM 1240 C C . GLY A 1 176 ? 5.794 -3.887 -4.781 1.00 97.75 176 GLY A C 1
ATOM 1241 O O . GLY A 1 176 ? 4.768 -3.282 -5.095 1.00 97.75 176 GLY A O 1
ATOM 1242 N N . HIS A 1 177 ? 6.223 -4.988 -5.382 1.00 97.00 177 HIS A N 1
ATOM 1243 C CA . HIS A 1 177 ? 5.654 -5.543 -6.599 1.00 97.00 177 HIS A CA 1
ATOM 1244 C C . HIS A 1 177 ? 4.806 -6.793 -6.321 1.00 97.00 177 HIS A C 1
ATOM 1246 O O . HIS A 1 177 ? 4.959 -7.445 -5.288 1.00 97.00 177 HIS A O 1
ATOM 1252 N N . ALA A 1 178 ? 3.911 -7.140 -7.246 1.00 95.31 178 ALA A N 1
ATOM 1253 C CA . ALA A 1 178 ? 3.008 -8.286 -7.124 1.00 95.31 178 ALA A CA 1
ATOM 1254 C C . ALA A 1 178 ? 3.741 -9.637 -6.995 1.00 95.31 178 ALA A C 1
ATOM 1256 O O . ALA A 1 178 ? 3.223 -10.555 -6.366 1.00 95.31 178 ALA A O 1
ATOM 1257 N N . ASP A 1 179 ? 4.971 -9.745 -7.511 1.00 92.06 179 ASP A N 1
ATOM 1258 C CA . ASP A 1 179 ? 5.832 -10.927 -7.346 1.00 92.06 179 ASP A CA 1
ATOM 1259 C C . ASP A 1 179 ? 6.582 -10.992 -5.999 1.00 92.06 179 ASP A C 1
ATOM 1261 O O . ASP A 1 179 ? 7.357 -11.921 -5.763 1.00 92.06 179 ASP A O 1
ATOM 1265 N N . GLY A 1 180 ? 6.369 -10.019 -5.108 1.00 93.38 180 GLY A N 1
ATOM 1266 C CA . GLY A 1 180 ? 7.050 -9.923 -3.817 1.00 93.38 180 GLY A CA 1
ATOM 1267 C C . GLY A 1 180 ? 8.403 -9.210 -3.862 1.00 93.38 180 GLY A C 1
ATOM 1268 O O . GLY A 1 180 ? 9.013 -8.998 -2.812 1.00 93.38 180 GLY A O 1
ATOM 1269 N N . SER A 1 181 ? 8.887 -8.812 -5.041 1.00 95.38 181 SER A N 1
ATOM 1270 C CA . SER A 1 181 ? 10.121 -8.041 -5.160 1.00 95.38 181 SER A CA 1
ATOM 1271 C C . SER A 1 181 ? 9.945 -6.599 -4.668 1.00 95.38 181 SER A C 1
ATOM 1273 O O . SER A 1 181 ? 8.837 -6.059 -4.581 1.00 95.38 181 SER A O 1
ATOM 1275 N N . ILE A 1 182 ? 11.068 -5.969 -4.311 1.00 96.06 182 ILE A N 1
ATOM 1276 C CA . ILE A 1 182 ? 11.128 -4.569 -3.885 1.00 96.06 182 ILE A CA 1
ATOM 1277 C C . ILE A 1 182 ? 12.128 -3.839 -4.770 1.00 96.06 182 ILE A C 1
ATOM 1279 O O . ILE A 1 182 ? 13.304 -4.210 -4.801 1.00 96.06 182 ILE A O 1
ATOM 1283 N N . THR A 1 183 ? 11.691 -2.756 -5.405 1.00 94.69 183 THR A N 1
ATOM 1284 C CA . THR A 1 183 ? 12.564 -1.872 -6.179 1.00 94.69 183 THR A CA 1
ATOM 1285 C C . THR A 1 183 ? 12.763 -0.557 -5.446 1.00 94.69 183 THR A C 1
ATOM 1287 O O . THR A 1 183 ? 11.815 0.082 -4.987 1.00 94.69 183 THR A O 1
ATOM 1290 N N . ARG A 1 184 ? 14.022 -0.131 -5.341 1.00 93.06 184 ARG A N 1
ATOM 1291 C CA . ARG A 1 184 ? 14.380 1.201 -4.856 1.00 93.06 184 ARG A CA 1
ATOM 1292 C C . ARG A 1 184 ? 14.250 2.206 -5.997 1.00 93.06 184 ARG A C 1
ATOM 1294 O O . ARG A 1 184 ? 14.815 1.998 -7.065 1.00 93.06 184 ARG A O 1
ATOM 1301 N N . ILE A 1 185 ? 13.575 3.317 -5.733 1.00 92.19 185 ILE A N 1
ATOM 1302 C CA . ILE A 1 185 ? 13.436 4.443 -6.654 1.00 92.19 185 ILE A CA 1
ATOM 1303 C C . ILE A 1 185 ? 14.236 5.603 -6.072 1.00 92.19 185 ILE A C 1
ATOM 1305 O O . ILE A 1 185 ? 13.865 6.176 -5.047 1.00 92.19 185 ILE A O 1
ATOM 1309 N N . ASP A 1 186 ? 15.360 5.930 -6.701 1.00 89.44 186 ASP A N 1
ATOM 1310 C CA . ASP A 1 186 ? 16.199 7.039 -6.255 1.00 89.44 186 ASP A CA 1
ATOM 1311 C C . ASP A 1 186 ? 15.525 8.404 -6.478 1.00 89.44 186 ASP A C 1
ATOM 1313 O O . ASP A 1 186 ? 14.658 8.540 -7.352 1.00 89.44 186 ASP A O 1
ATOM 1317 N N . PRO A 1 187 ? 15.925 9.442 -5.718 1.00 84.25 187 PRO A N 1
ATOM 1318 C CA . PRO A 1 187 ? 15.457 10.805 -5.949 1.00 84.25 187 PRO A CA 1
ATOM 1319 C C . PRO A 1 187 ? 15.643 11.218 -7.417 1.00 84.25 187 PRO A C 1
ATOM 1321 O O . PRO A 1 187 ? 16.726 11.079 -7.980 1.00 84.25 187 PRO A O 1
ATOM 1324 N N . GLY A 1 188 ? 14.573 11.708 -8.047 1.00 86.31 188 GLY A N 1
ATOM 1325 C CA . GLY A 1 188 ? 14.547 12.059 -9.475 1.00 86.31 188 GLY A CA 1
ATOM 1326 C C . GLY A 1 188 ? 14.224 10.901 -10.432 1.00 86.31 188 GLY A C 1
ATOM 1327 O O . GLY A 1 188 ? 13.873 11.159 -11.580 1.00 86.31 188 GLY A O 1
ATOM 1328 N N . GLY A 1 189 ? 14.258 9.645 -9.974 1.00 90.94 189 GLY A N 1
ATOM 1329 C CA . GLY A 1 189 ? 13.895 8.467 -10.776 1.00 90.94 189 GLY A CA 1
ATOM 1330 C C . GLY A 1 189 ? 12.389 8.199 -10.866 1.00 90.94 189 GLY A C 1
ATOM 1331 O O . GLY A 1 189 ? 11.953 7.408 -11.701 1.00 90.94 189 GLY A O 1
ATOM 1332 N N . LEU A 1 190 ? 11.579 8.865 -10.035 1.00 92.12 190 LEU A N 1
ATOM 1333 C CA . LEU A 1 190 ? 10.149 8.576 -9.898 1.00 92.12 190 LEU A CA 1
ATOM 1334 C C . LEU A 1 190 ? 9.358 8.762 -11.198 1.00 92.12 190 LEU A C 1
ATOM 1336 O O . LEU A 1 190 ? 8.524 7.925 -11.520 1.00 92.12 190 LEU A O 1
ATOM 1340 N N . ALA A 1 191 ? 9.632 9.816 -11.970 1.00 93.44 191 ALA A N 1
ATOM 1341 C CA . ALA A 1 191 ? 8.908 10.072 -13.217 1.00 93.44 191 ALA A CA 1
ATOM 1342 C C . ALA A 1 191 ? 9.131 8.963 -14.264 1.00 93.44 191 ALA A C 1
ATOM 1344 O O . ALA A 1 191 ? 8.187 8.536 -14.932 1.00 93.44 191 ALA A O 1
ATOM 1345 N N . ALA A 1 192 ? 10.367 8.465 -14.378 1.00 94.50 192 ALA A N 1
ATOM 1346 C CA . ALA A 1 192 ? 10.694 7.350 -15.265 1.00 94.50 192 ALA A CA 1
ATOM 1347 C C . ALA A 1 192 ? 10.034 6.052 -14.777 1.00 94.50 192 ALA A C 1
ATOM 1349 O O . ALA A 1 192 ? 9.331 5.398 -15.543 1.00 94.50 192 ALA A O 1
ATOM 1350 N N . ALA A 1 193 ? 10.157 5.752 -13.481 1.00 95.56 193 ALA A N 1
ATOM 1351 C CA . ALA A 1 193 ? 9.559 4.570 -12.870 1.00 95.56 193 ALA A CA 1
ATOM 1352 C C . ALA A 1 193 ? 8.021 4.549 -13.003 1.00 95.56 193 ALA A C 1
ATOM 1354 O O . ALA A 1 193 ? 7.438 3.513 -13.307 1.00 95.56 193 ALA A O 1
ATOM 1355 N N . LEU A 1 194 ? 7.354 5.701 -12.850 1.00 96.00 194 LEU A N 1
ATOM 1356 C CA . LEU A 1 194 ? 5.910 5.829 -13.082 1.00 96.00 194 LEU A CA 1
ATOM 1357 C C . LEU A 1 194 ? 5.528 5.632 -14.547 1.00 96.00 194 LEU A C 1
ATOM 1359 O O . LEU A 1 194 ? 4.480 5.057 -14.826 1.00 96.00 194 LEU A O 1
ATOM 1363 N N . THR A 1 195 ? 6.358 6.094 -15.483 1.00 96.62 195 THR A N 1
ATOM 1364 C CA . THR A 1 195 ? 6.118 5.888 -16.918 1.00 96.62 195 THR A CA 1
ATOM 1365 C C . THR A 1 195 ? 6.158 4.400 -17.261 1.00 96.62 195 THR A C 1
ATOM 1367 O O . THR A 1 195 ? 5.236 3.897 -17.902 1.00 96.62 195 THR A O 1
ATOM 1370 N N . GLU A 1 196 ? 7.176 3.682 -16.781 1.00 95.75 196 GLU A N 1
ATOM 1371 C CA 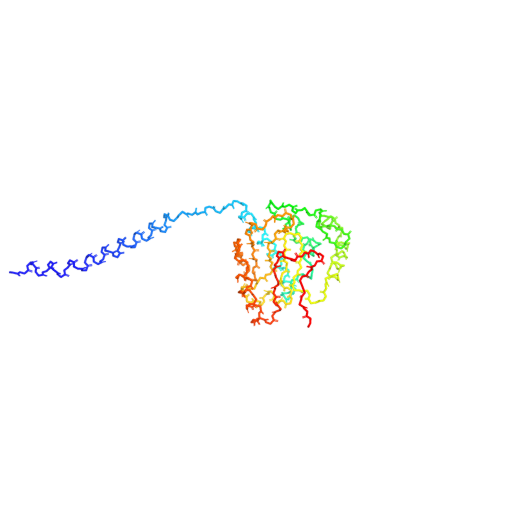. GLU A 1 196 ? 7.302 2.230 -16.955 1.00 95.75 196 GLU A CA 1
ATOM 1372 C C . GLU A 1 196 ? 6.136 1.484 -16.299 1.00 95.75 196 GLU A C 1
ATOM 1374 O O . GLU A 1 196 ? 5.491 0.641 -16.924 1.00 95.75 196 GLU A O 1
ATOM 1379 N N . GLN A 1 197 ? 5.795 1.854 -15.064 1.00 96.31 197 GLN A N 1
ATOM 1380 C CA . GLN A 1 197 ? 4.696 1.234 -14.338 1.00 96.31 197 GLN A CA 1
ATOM 1381 C C . GLN A 1 197 ? 3.341 1.469 -15.020 1.00 96.31 197 GLN A C 1
ATOM 1383 O O . GLN A 1 197 ? 2.515 0.560 -15.083 1.00 96.31 197 GLN A O 1
ATOM 1388 N N . ASN A 1 198 ? 3.098 2.662 -15.564 1.00 96.88 198 ASN A N 1
ATOM 1389 C CA . ASN A 1 198 ? 1.857 2.967 -16.273 1.00 96.88 198 ASN A CA 1
ATOM 1390 C C . ASN A 1 198 ? 1.754 2.250 -17.625 1.00 96.88 198 ASN A C 1
ATOM 1392 O O . ASN A 1 198 ? 0.642 1.909 -18.026 1.00 96.88 198 ASN A O 1
ATOM 1396 N N . ALA A 1 199 ? 2.875 1.954 -18.289 1.00 95.25 199 ALA A N 1
ATOM 1397 C CA . ALA A 1 199 ? 2.879 1.089 -19.467 1.00 95.25 199 ALA A CA 1
ATOM 1398 C C . ALA A 1 199 ? 2.442 -0.345 -19.108 1.00 95.25 199 ALA A C 1
ATOM 1400 O O . ALA A 1 199 ? 1.515 -0.870 -19.721 1.00 95.25 199 ALA A O 1
ATOM 1401 N N . LEU A 1 200 ? 3.011 -0.930 -18.046 1.00 94.12 200 LEU A N 1
ATOM 1402 C CA . LEU A 1 200 ? 2.623 -2.264 -17.558 1.00 94.12 200 LEU A CA 1
ATOM 1403 C C . LEU A 1 200 ? 1.154 -2.323 -17.113 1.00 94.12 200 LEU A C 1
ATOM 1405 O O . LEU A 1 200 ? 0.443 -3.301 -17.360 1.00 94.12 200 LEU A O 1
ATOM 1409 N N . ARG A 1 201 ? 0.674 -1.262 -16.456 1.00 94.62 201 ARG A N 1
ATOM 1410 C CA . ARG A 1 201 ? -0.733 -1.142 -16.057 1.00 94.62 201 ARG A CA 1
ATOM 1411 C C . ARG A 1 201 ? -1.654 -1.078 -17.269 1.00 94.62 201 ARG A C 1
ATOM 1413 O O . ARG A 1 201 ? -2.652 -1.790 -17.276 1.00 94.62 201 ARG A O 1
ATOM 1420 N N . ALA A 1 202 ? -1.293 -0.322 -18.306 1.00 94.69 202 ALA A N 1
ATOM 1421 C CA . ALA A 1 202 ? -2.065 -0.260 -19.544 1.00 94.69 202 ALA A CA 1
ATOM 1422 C C . ALA A 1 202 ? -2.158 -1.629 -20.244 1.00 94.69 202 ALA A C 1
ATOM 1424 O O . ALA A 1 202 ? -3.244 -2.015 -20.670 1.00 94.69 202 ALA A O 1
ATOM 1425 N N . GLU A 1 203 ? -1.063 -2.396 -20.294 1.00 92.56 203 GLU A N 1
ATOM 1426 C CA . GLU A 1 203 ? -1.058 -3.776 -20.817 1.00 92.56 203 GLU A CA 1
ATOM 1427 C C . GLU A 1 203 ? -1.993 -4.709 -20.031 1.00 92.56 203 GLU A C 1
ATOM 1429 O O . GLU A 1 203 ? -2.579 -5.631 -20.595 1.00 92.56 203 GLU A O 1
ATOM 1434 N N . SER A 1 204 ? -2.168 -4.434 -18.737 1.00 90.12 204 SER A N 1
ATOM 1435 C CA . SER A 1 204 ? -3.032 -5.193 -17.826 1.00 90.12 204 SER A CA 1
ATOM 1436 C C . SER A 1 204 ? -4.458 -4.629 -17.718 1.00 90.12 204 SER A C 1
ATOM 1438 O O . SER A 1 204 ? -5.234 -5.097 -16.888 1.00 90.12 204 SER A O 1
ATOM 1440 N N . GLY A 1 205 ? -4.816 -3.609 -18.510 1.00 92.62 205 GLY A N 1
ATOM 1441 C CA . GLY A 1 205 ? -6.133 -2.961 -18.455 1.00 92.62 205 GLY A CA 1
ATOM 1442 C C . GLY A 1 205 ? -6.398 -2.157 -17.175 1.00 92.62 205 GLY A C 1
ATOM 1443 O O . GLY A 1 205 ? -7.550 -1.874 -16.854 1.00 92.62 205 GLY A O 1
ATOM 1444 N N . LEU A 1 206 ? -5.349 -1.794 -16.435 1.00 93.31 206 LEU A N 1
ATOM 1445 C CA . LEU A 1 206 ? -5.437 -1.036 -15.191 1.00 93.31 206 LEU A CA 1
ATOM 1446 C C . LEU A 1 206 ? -5.320 0.474 -15.451 1.00 93.31 206 LEU A C 1
ATOM 1448 O O . LEU A 1 206 ? -4.499 0.893 -16.272 1.00 93.31 206 LEU A O 1
ATOM 1452 N N . PRO A 1 207 ? -6.057 1.317 -14.705 1.00 95.06 207 PRO A N 1
ATOM 1453 C CA . PRO A 1 207 ? -5.910 2.766 -14.791 1.00 95.06 207 PRO A CA 1
ATOM 1454 C C . PRO A 1 207 ? -4.490 3.231 -14.447 1.00 95.06 207 PRO A C 1
ATOM 1456 O O . PRO A 1 207 ? -3.857 2.614 -13.583 1.00 95.06 207 PRO A O 1
ATOM 1459 N N . PRO A 1 208 ? -3.987 4.328 -15.037 1.00 96.00 208 PRO A N 1
ATOM 1460 C CA . PRO A 1 208 ? -2.666 4.853 -14.712 1.00 96.00 208 PRO A CA 1
ATOM 1461 C C . PRO A 1 208 ? -2.595 5.371 -13.268 1.00 96.00 208 PRO A C 1
ATOM 1463 O O . PRO A 1 208 ? -3.583 5.825 -12.693 1.00 96.00 208 PRO A O 1
ATOM 1466 N N . LEU A 1 209 ? -1.397 5.331 -12.691 1.00 95.50 209 LEU A N 1
ATOM 1467 C CA . LEU A 1 209 ? -1.072 5.921 -11.399 1.00 95.50 209 LEU A CA 1
ATOM 1468 C C . LEU A 1 209 ? -0.595 7.365 -11.569 1.00 95.50 209 LEU A C 1
ATOM 1470 O O . LEU A 1 209 ? 0.193 7.677 -12.468 1.00 95.50 209 LEU A O 1
ATOM 1474 N N . SER A 1 210 ? -1.040 8.226 -10.656 1.00 93.44 210 SER A N 1
ATOM 1475 C CA . SER A 1 210 ? -0.447 9.538 -10.409 1.00 93.44 210 SER A CA 1
ATOM 1476 C C . SER A 1 210 ? 0.798 9.419 -9.524 1.00 93.44 210 SER A C 1
ATOM 1478 O O . SER A 1 210 ? 1.100 8.350 -8.993 1.00 93.44 210 SER A O 1
ATOM 1480 N N . ASP A 1 211 ? 1.505 10.532 -9.324 1.00 93.00 211 ASP A N 1
ATOM 1481 C CA . ASP A 1 211 ? 2.655 10.590 -8.420 1.00 93.00 211 ASP A CA 1
ATOM 1482 C C . ASP A 1 211 ? 2.255 10.184 -6.979 1.00 93.00 211 ASP A C 1
ATOM 1484 O O . ASP A 1 211 ? 1.449 10.888 -6.358 1.00 93.00 211 ASP A O 1
ATOM 1488 N N . PRO A 1 212 ? 2.813 9.092 -6.409 1.00 92.50 212 PRO A N 1
ATOM 1489 C CA . PR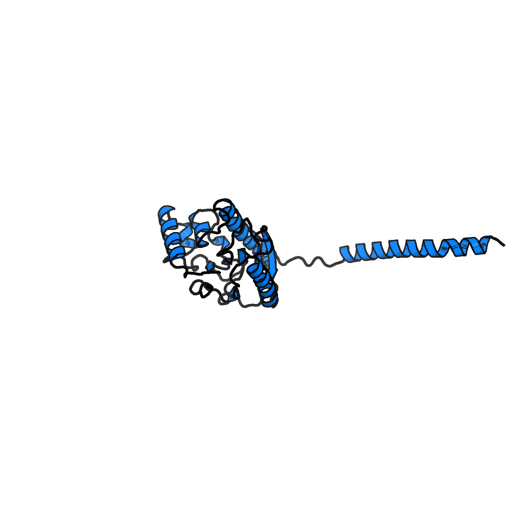O A 1 212 ? 2.482 8.623 -5.061 1.00 92.50 212 PRO A CA 1
ATOM 1490 C C . PRO A 1 212 ? 2.785 9.646 -3.958 1.00 92.50 212 PRO A C 1
ATOM 1492 O O . PRO A 1 212 ? 2.136 9.647 -2.912 1.00 92.50 212 PRO A O 1
ATOM 1495 N N . THR A 1 213 ? 3.739 10.552 -4.174 1.00 90.25 213 THR A N 1
ATOM 1496 C CA . THR A 1 213 ? 4.072 11.613 -3.211 1.00 90.25 213 THR A CA 1
ATOM 1497 C C . THR A 1 213 ? 2.981 12.682 -3.117 1.00 90.25 213 THR A C 1
ATOM 1499 O O . THR A 1 213 ? 2.905 13.395 -2.120 1.00 90.25 213 THR A O 1
ATOM 1502 N N . THR A 1 214 ? 2.091 12.761 -4.113 1.00 90.38 214 THR A N 1
ATOM 1503 C CA . THR A 1 214 ? 0.958 13.702 -4.132 1.00 90.38 214 THR A CA 1
ATOM 1504 C C . THR A 1 214 ? -0.324 13.133 -3.528 1.00 90.38 214 THR A C 1
ATOM 1506 O O . THR A 1 214 ? -1.237 13.894 -3.204 1.00 90.38 214 THR A O 1
ATOM 1509 N N . VAL A 1 215 ? -0.393 11.810 -3.350 1.00 91.69 215 VAL A N 1
ATOM 1510 C CA . VAL A 1 215 ? -1.543 11.134 -2.741 1.00 91.69 215 VAL A CA 1
ATOM 1511 C C . VAL A 1 215 ? -1.532 11.427 -1.250 1.00 91.69 215 VAL A C 1
ATOM 1513 O O . VAL A 1 215 ? -0.538 11.149 -0.584 1.00 91.69 215 VAL A O 1
ATOM 1516 N N . THR A 1 216 ? -2.623 11.963 -0.709 1.00 90.75 216 THR A N 1
ATOM 1517 C CA . THR A 1 216 ? -2.779 12.204 0.735 1.00 90.75 216 THR A CA 1
ATOM 1518 C C . THR A 1 216 ? -3.943 11.386 1.280 1.00 90.75 216 THR A C 1
ATOM 1520 O O . THR A 1 216 ? -4.733 10.844 0.510 1.00 90.75 216 THR A O 1
ATOM 1523 N N . HIS A 1 217 ? -4.073 11.287 2.607 1.00 87.56 217 HIS A N 1
ATOM 1524 C CA . HIS A 1 217 ? -5.216 10.593 3.213 1.00 87.56 217 HIS A CA 1
ATOM 1525 C C . HIS A 1 217 ? -6.560 11.188 2.752 1.00 87.56 217 HIS A C 1
ATOM 1527 O O . HIS A 1 217 ? -7.463 10.462 2.359 1.00 87.56 217 HIS A O 1
ATOM 1533 N N . GLU A 1 218 ? -6.658 12.519 2.729 1.00 87.94 218 GLU A N 1
ATOM 1534 C CA . GLU A 1 218 ? -7.864 13.246 2.304 1.00 87.94 218 GLU A CA 1
ATOM 1535 C C . GLU A 1 218 ? -8.054 13.293 0.782 1.00 87.94 218 GLU A C 1
ATOM 1537 O O . GLU A 1 218 ? -9.126 13.649 0.298 1.00 87.94 218 GLU A O 1
ATOM 1542 N N . ARG A 1 219 ? -7.007 12.975 0.012 1.00 89.88 219 ARG A N 1
ATOM 1543 C CA . ARG A 1 219 ? -7.028 13.008 -1.454 1.00 89.88 219 ARG A CA 1
ATOM 1544 C C . ARG A 1 219 ? -6.448 11.709 -2.017 1.00 89.88 219 ARG A C 1
ATOM 1546 O O . ARG A 1 219 ? -5.312 11.716 -2.508 1.00 89.88 219 ARG A O 1
ATOM 1553 N N . PRO A 1 220 ? -7.204 10.596 -1.938 1.00 93.12 220 PRO A N 1
ATOM 1554 C CA . PRO A 1 220 ? -6.894 9.390 -2.693 1.00 93.12 220 PRO A CA 1
ATOM 1555 C C . PRO A 1 220 ? -6.790 9.703 -4.189 1.00 93.12 220 PRO A C 1
ATOM 1557 O O . PRO A 1 220 ? -7.470 10.597 -4.698 1.00 93.12 220 PRO A O 1
ATOM 1560 N N . ALA A 1 221 ? -5.951 8.959 -4.905 1.00 94.00 221 ALA A N 1
ATOM 1561 C CA . ALA A 1 221 ? -5.924 9.046 -6.356 1.00 94.00 221 ALA A CA 1
ATOM 1562 C C . ALA A 1 221 ? -7.112 8.269 -6.921 1.00 94.00 221 ALA A C 1
ATOM 1564 O O . ALA A 1 221 ? -7.328 7.113 -6.553 1.00 94.00 221 ALA A O 1
ATOM 1565 N N . VAL A 1 222 ? -7.838 8.886 -7.849 1.00 94.25 222 VAL A N 1
ATOM 1566 C CA . VAL A 1 222 ? -8.995 8.299 -8.531 1.00 94.25 222 VAL A CA 1
ATOM 1567 C C . VAL A 1 222 ? -8.760 8.300 -10.037 1.00 94.25 222 VAL A C 1
ATOM 1569 O O . VAL A 1 222 ? -8.170 9.239 -10.575 1.00 94.25 222 VAL A O 1
ATOM 1572 N N . CYS A 1 223 ? -9.230 7.266 -10.727 1.00 87.00 223 CYS A N 1
ATOM 1573 C CA . CYS A 1 223 ? -9.439 7.351 -12.164 1.00 87.00 223 CYS A CA 1
ATOM 1574 C C . CYS A 1 223 ? -10.781 8.042 -12.388 1.00 87.00 223 CYS A C 1
ATOM 1576 O O . CYS A 1 223 ? -11.803 7.572 -11.889 1.00 87.00 223 CYS A O 1
ATOM 1578 N N . LEU A 1 224 ? -10.784 9.160 -13.113 1.00 61.19 224 LEU A N 1
ATOM 1579 C CA . LEU A 1 224 ? -12.042 9.736 -13.576 1.00 61.19 224 LEU A CA 1
ATOM 1580 C C . LEU A 1 224 ? -12.701 8.750 -14.565 1.00 61.19 224 LEU A C 1
ATOM 1582 O O . LEU A 1 224 ? -11.964 8.108 -15.322 1.00 61.19 224 LEU A O 1
ATOM 1586 N N . PRO A 1 225 ? -14.037 8.595 -14.526 1.00 52.97 225 PRO A N 1
ATOM 1587 C CA . PRO A 1 225 ? -14.774 7.772 -15.483 1.00 52.97 225 PRO A CA 1
ATOM 1588 C C . PRO A 1 225 ? -14.691 8.313 -16.916 1.00 52.97 225 PRO A C 1
ATOM 1590 O O . PRO A 1 225 ? -14.493 9.541 -17.090 1.00 52.97 225 PRO A O 1
#

Radius of gyration: 25.14 Å; Cα contacts (8 Å, |Δi|>4): 359; chains: 1; bounding box: 84×44×60 Å

Foldseek 3Di:
DPPVVVCVVPVVVVVVVVCVVVVVVVVVVVVVPPPPPPPPPLVVQQQVLQLLLLVLQLVVLVVVQLDGQLDSLVCLLVVVDPLVSLARPPFQWDQQPFDQQVGGSNVLNVDDSVVSVVSNVNSSVPDDPQFQWAGTAQKIARCPPHSLQPADFAAFGMKRHHACVGPPQQDWIWTATSVSDIDIQGRVNQVVSQVVNQVSCVVVVHHGDDRSNPHDNNRGDGDDD

pLDDT: mean 85.73, std 15.66, range [42.97, 98.25]

Nearest PDB structures (foldseek):
  3a98-assembly1_B  TM=4.895E-01  e=4.440E+00  Homo sapiens
  8c4x-assembly1_A  TM=3.299E-01  e=5.334E+00  Actinomadura keratinilytica